Protein AF-A0A2J6Q852-F1 (afdb_monomer)

Radius of gyration: 27.46 Å; Cα contacts (8 Å, |Δi|>4): 126; chains: 1; bounding box: 56×42×72 Å

Organism: NCBI:txid2082293

Foldseek 3Di:
DDDPPDDDDDPPPPDDDDPDDDPDPPVPCPDDDPVLVVQLVVLLVVLPDANQQSVQLSPHDQVPRFGFAQPHDGDPSDPHGDPDGDDGPDDDGDDPPDPPPPCDPVNVVVVVVVVVVVVVVVVVVVVVCPQFQVVCVVVVHGTNHDLVPDPCNVVLVVVVVVVCVVCVVVVHNDDDPPPPDD

pLDDT: mean 71.43, std 19.06, range [27.14, 93.94]

Mean predicted aligned error: 17.26 Å

Secondary structure (DSSP, 8-state):
-----S----TT-------S--S-TTSSSSSS-HHHHHHHHHHHHT-SS-HHHHHHHHHS-GGG----BTTSPPPTT-SS-BSSPPPTT------S--------HHHHHHHHHHHHHHHHHHHHHHHHHTTS-HHHHHTTS---S-GGG-TTHHHHHHHHHHHHHHHHHTT--SPPTT----

Structure (mmCIF, N/CA/C/O backbone):
data_AF-A0A2J6Q852-F1
#
_entry.id   AF-A0A2J6Q852-F1
#
loop_
_atom_site.group_PDB
_atom_site.id
_atom_site.type_symbol
_atom_site.label_atom_id
_atom_site.label_alt_id
_atom_site.label_comp_id
_atom_site.label_asym_id
_atom_site.label_entity_id
_atom_site.label_seq_id
_atom_site.pdbx_PDB_ins_code
_atom_site.Cartn_x
_atom_site.Cartn_y
_atom_site.Cartn_z
_atom_site.occupancy
_atom_site.B_iso_or_equiv
_atom_site.auth_seq_id
_atom_site.auth_comp_id
_atom_site.auth_asym_id
_atom_site.auth_atom_id
_atom_site.pdbx_PDB_model_num
ATOM 1 N N . MET A 1 1 ? 18.466 20.373 20.162 1.00 34.72 1 MET A N 1
ATOM 2 C CA . MET A 1 1 ? 17.514 21.441 20.536 1.00 34.72 1 MET A CA 1
ATOM 3 C C . MET A 1 1 ? 16.364 21.458 19.543 1.00 34.72 1 MET A C 1
ATOM 5 O O . MET A 1 1 ? 16.543 21.906 18.421 1.00 34.72 1 MET A O 1
ATOM 9 N N . SER A 1 2 ? 15.215 20.932 19.946 1.00 27.14 2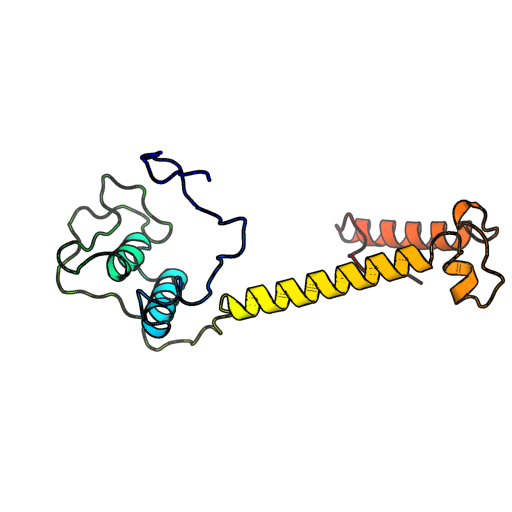 SER A N 1
ATOM 10 C CA . SER A 1 2 ? 13.901 21.560 19.772 1.00 27.14 2 SER A CA 1
ATOM 11 C C . SER A 1 2 ? 12.925 20.689 20.544 1.00 27.14 2 SER A C 1
ATOM 13 O O . SER A 1 2 ? 12.676 19.540 20.196 1.00 27.14 2 SER A O 1
ATOM 15 N N . ALA A 1 3 ? 12.500 21.227 21.680 1.00 36.69 3 ALA A N 1
ATOM 16 C CA . ALA A 1 3 ? 11.401 20.712 22.460 1.00 36.69 3 ALA A CA 1
ATOM 17 C C . ALA A 1 3 ? 10.110 20.932 21.673 1.00 36.69 3 ALA A C 1
ATOM 19 O O . ALA A 1 3 ? 9.837 22.062 21.285 1.00 36.69 3 ALA A O 1
ATOM 20 N N . LEU A 1 4 ? 9.326 19.872 21.497 1.00 36.31 4 LEU A N 1
ATOM 21 C CA . LEU A 1 4 ? 7.870 19.940 21.370 1.00 36.31 4 LEU A CA 1
ATOM 22 C C . LEU A 1 4 ? 7.268 18.728 22.095 1.00 36.31 4 LEU A C 1
ATOM 24 O O . LEU A 1 4 ? 6.574 17.898 21.523 1.00 36.31 4 LEU A O 1
ATOM 28 N N . GLY A 1 5 ? 7.568 18.626 23.388 1.00 36.19 5 GLY A N 1
ATOM 29 C CA . GLY A 1 5 ? 6.537 18.236 24.337 1.00 36.19 5 GLY A CA 1
ATOM 30 C C . GLY A 1 5 ? 5.895 19.535 24.798 1.00 36.19 5 GLY A C 1
ATOM 31 O O . GLY A 1 5 ? 6.599 20.329 25.410 1.00 36.19 5 GLY A O 1
ATOM 32 N N . LEU A 1 6 ? 4.642 19.779 24.400 1.00 31.83 6 LEU A N 1
ATOM 33 C CA . LEU A 1 6 ? 3.648 20.675 25.015 1.00 31.83 6 LEU A CA 1
ATOM 34 C C . LEU A 1 6 ? 2.455 20.822 24.047 1.00 31.83 6 LEU A C 1
ATOM 36 O O . LEU A 1 6 ? 2.574 21.454 23.004 1.00 31.83 6 LEU A O 1
ATOM 40 N N . GLY A 1 7 ? 1.324 20.211 24.415 1.00 30.98 7 GLY A N 1
ATOM 41 C CA . GLY A 1 7 ? -0.040 20.616 24.051 1.00 30.98 7 GLY A CA 1
ATOM 42 C C . GLY A 1 7 ? -0.351 20.928 22.584 1.00 30.98 7 GLY A C 1
ATOM 43 O O . GLY A 1 7 ? -0.495 22.091 22.226 1.00 30.98 7 GLY A O 1
ATOM 44 N N . PHE A 1 8 ? -0.608 19.897 21.780 1.00 31.92 8 PHE A N 1
ATOM 45 C CA . PHE A 1 8 ? -1.441 20.034 20.583 1.00 31.92 8 PHE A CA 1
ATOM 46 C C . PHE A 1 8 ? -2.536 18.970 20.628 1.00 31.92 8 PHE A C 1
ATOM 48 O O . PHE A 1 8 ? -2.363 17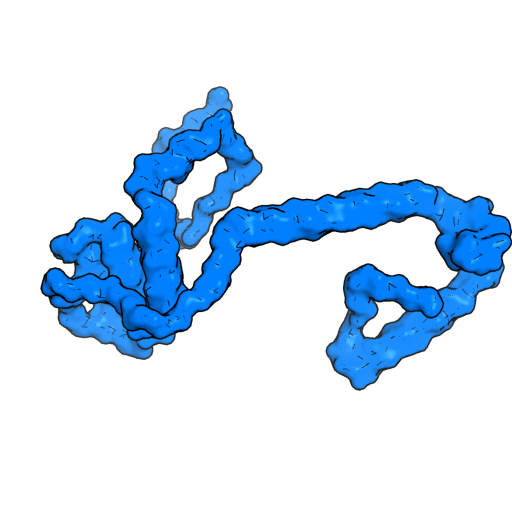.863 20.129 1.00 31.92 8 PHE A O 1
ATOM 55 N N . ASP A 1 9 ? -3.650 19.310 21.273 1.00 35.94 9 ASP A N 1
ATOM 56 C CA . ASP A 1 9 ? -4.872 18.513 21.239 1.00 35.94 9 ASP A CA 1
ATOM 57 C C . ASP A 1 9 ? -5.715 18.996 20.050 1.00 35.94 9 ASP A C 1
ATOM 59 O O . ASP A 1 9 ? -6.336 20.060 20.092 1.00 35.94 9 ASP A O 1
ATOM 63 N N . TYR A 1 10 ? -5.634 18.270 18.934 1.00 39.00 10 TYR A N 1
ATOM 64 C CA . TYR A 1 10 ? -6.443 18.522 17.743 1.00 39.00 10 TYR A CA 1
ATOM 65 C C . TYR A 1 10 ? -7.391 17.333 17.534 1.00 39.00 10 TYR A C 1
ATOM 67 O O . TYR A 1 10 ? -6.916 16.233 17.240 1.00 39.00 10 TYR A O 1
ATOM 75 N N . PRO A 1 11 ? -8.721 17.534 17.571 1.00 41.00 11 PRO A N 1
ATOM 76 C CA . PRO A 1 11 ? -9.715 16.451 17.542 1.00 41.00 11 PRO A CA 1
ATOM 77 C C . PRO A 1 11 ? -9.818 15.687 16.204 1.00 41.00 11 PRO A C 1
ATOM 79 O O . PRO A 1 11 ? -10.687 14.834 16.042 1.00 41.00 11 PRO A O 1
ATOM 82 N N . TYR A 1 12 ? -8.940 15.964 15.234 1.00 39.28 12 TYR A N 1
ATOM 83 C CA . TYR A 1 12 ? -8.956 15.354 13.898 1.00 39.28 12 TYR A CA 1
ATOM 84 C C . TYR A 1 12 ? -7.630 14.692 13.492 1.00 39.28 12 TYR A C 1
ATOM 86 O O . TYR A 1 12 ? -7.495 14.246 12.350 1.00 39.28 12 TYR A O 1
ATOM 94 N N . ILE A 1 13 ? -6.652 14.587 14.398 1.00 45.66 13 ILE A N 1
ATOM 95 C CA . ILE A 1 13 ? -5.427 13.824 14.124 1.00 45.66 13 ILE A CA 1
ATOM 96 C C . ILE A 1 13 ? -5.747 12.335 14.277 1.00 45.66 13 ILE A C 1
ATOM 98 O O . ILE A 1 13 ? -5.948 11.838 15.378 1.00 45.66 13 ILE A O 1
ATOM 102 N N . ARG A 1 14 ? -5.815 11.612 13.153 1.00 46.84 14 ARG A N 1
ATOM 103 C CA . ARG A 1 14 ? -6.103 10.166 13.137 1.00 46.84 14 ARG A CA 1
ATOM 104 C C . ARG A 1 14 ? -4.855 9.281 13.170 1.00 46.84 14 ARG A C 1
ATOM 106 O O . ARG A 1 14 ? -4.977 8.110 13.500 1.00 46.84 14 ARG A O 1
ATOM 113 N N . TRP A 1 15 ? -3.685 9.816 12.812 1.00 34.34 15 TRP A N 1
ATOM 114 C CA . TRP A 1 15 ? -2.429 9.065 12.730 1.00 34.34 15 TRP A CA 1
ATOM 115 C C . TRP A 1 15 ? -1.240 9.982 13.025 1.00 34.34 15 TRP A C 1
ATOM 117 O O . TRP A 1 15 ? -1.187 11.104 12.521 1.00 34.34 15 TRP A O 1
ATOM 127 N N . VAL A 1 16 ? -0.273 9.480 13.794 1.00 41.81 16 VAL A N 1
ATOM 128 C CA . VAL A 1 16 ? 1.040 10.104 13.998 1.00 41.81 16 VAL A CA 1
ATOM 129 C C . VAL A 1 16 ? 2.077 9.207 13.334 1.00 41.81 16 VAL A C 1
ATOM 131 O O . VAL A 1 16 ? 2.174 8.025 13.656 1.00 41.81 16 VAL A O 1
ATOM 134 N N . ILE A 1 17 ? 2.831 9.755 12.381 1.00 38.28 17 ILE A N 1
ATOM 135 C CA . ILE A 1 17 ? 3.897 9.038 11.674 1.00 38.28 17 ILE A CA 1
ATOM 136 C C . ILE A 1 17 ? 5.222 9.693 12.052 1.00 38.28 17 ILE A C 1
ATOM 138 O O . ILE A 1 17 ? 5.449 10.867 11.764 1.00 38.28 17 ILE A O 1
ATOM 142 N N . HIS A 1 18 ? 6.098 8.928 12.698 1.00 37.38 18 HIS A N 1
ATOM 143 C CA . HIS A 1 18 ? 7.459 9.360 12.992 1.00 37.38 18 HIS A CA 1
ATOM 144 C C . HIS A 1 18 ? 8.308 9.265 11.718 1.00 37.38 18 HIS A C 1
ATOM 146 O O . HIS A 1 18 ? 8.509 8.179 11.181 1.00 37.38 18 HIS A O 1
ATOM 152 N N . THR A 1 19 ? 8.801 10.403 11.224 1.00 37.31 19 THR A N 1
ATOM 153 C CA . THR A 1 19 ? 9.598 10.489 9.985 1.00 37.31 19 THR A CA 1
ATOM 154 C C . THR A 1 19 ? 11.110 10.403 10.220 1.00 37.31 19 THR A C 1
ATOM 156 O O . THR A 1 19 ? 11.885 10.619 9.292 1.00 37.31 19 THR A O 1
ATOM 159 N N . SER A 1 20 ? 11.552 10.087 11.440 1.00 34.91 20 SER A N 1
ATOM 160 C CA . SER A 1 20 ? 12.953 9.799 11.758 1.00 34.91 20 SER A CA 1
ATOM 161 C C . SER A 1 20 ? 13.078 8.542 12.618 1.00 34.91 20 SER A C 1
ATOM 163 O O . SER A 1 20 ? 12.228 8.251 13.461 1.00 34.91 20 SER A O 1
ATOM 165 N N . THR A 1 21 ? 14.148 7.780 12.378 1.00 36.59 21 THR A N 1
ATOM 166 C CA . THR A 1 21 ? 14.498 6.583 13.148 1.00 36.59 21 THR A CA 1
ATOM 167 C C . THR A 1 21 ? 14.743 6.951 14.613 1.00 36.59 21 THR A C 1
ATOM 169 O O . THR A 1 21 ? 15.555 7.841 14.864 1.00 36.59 21 THR A O 1
ATOM 172 N N . PRO A 1 22 ? 14.082 6.294 15.582 1.00 41.34 22 PRO A N 1
ATOM 173 C CA . PRO A 1 22 ? 14.342 6.535 16.995 1.00 41.34 22 PRO A CA 1
ATOM 174 C C . PRO A 1 22 ? 15.780 6.137 17.345 1.00 41.34 22 PRO A C 1
ATOM 176 O O . PRO A 1 22 ? 16.255 5.082 16.927 1.00 41.34 22 PRO A O 1
ATOM 179 N N . ASP A 1 23 ? 16.454 6.955 18.157 1.00 48.94 23 ASP A N 1
ATOM 180 C CA . ASP A 1 23 ? 17.873 6.770 18.499 1.00 48.94 23 ASP A CA 1
ATOM 181 C C . ASP A 1 23 ? 18.166 5.452 19.245 1.00 48.94 23 ASP A C 1
ATOM 183 O O . ASP A 1 23 ? 19.322 5.037 19.334 1.00 48.94 23 ASP A O 1
ATOM 187 N N . LYS A 1 24 ? 17.145 4.770 19.796 1.00 42.09 24 LYS A N 1
ATOM 188 C CA . LYS A 1 24 ? 17.286 3.465 20.467 1.00 42.09 24 LYS A CA 1
ATOM 189 C C . LYS A 1 24 ? 16.059 2.572 20.259 1.00 42.09 24 LYS A C 1
ATOM 191 O O . LYS A 1 24 ? 14.948 2.920 20.652 1.00 42.09 24 LYS A O 1
ATOM 196 N N . ALA A 1 25 ? 16.294 1.368 19.736 1.00 40.41 25 ALA A N 1
ATOM 197 C CA . ALA A 1 25 ? 15.282 0.341 19.465 1.00 40.41 25 ALA A CA 1
ATOM 198 C C . ALA A 1 25 ? 14.560 -0.203 20.718 1.00 40.41 25 ALA A C 1
ATOM 200 O O . ALA A 1 25 ? 13.505 -0.821 20.607 1.00 40.41 25 ALA A O 1
ATOM 201 N N . THR A 1 26 ? 15.102 0.023 21.917 1.00 38.75 26 THR A 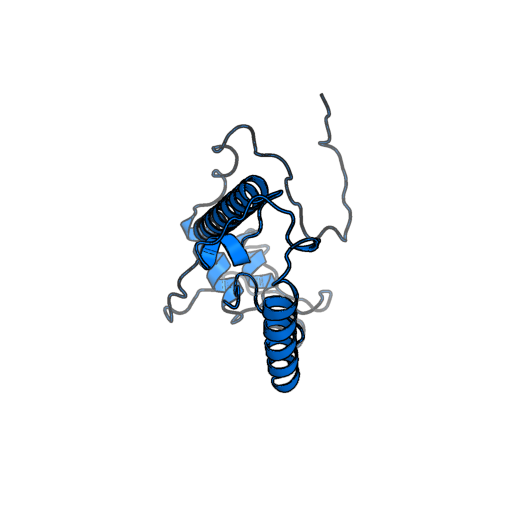N 1
ATOM 202 C CA . THR A 1 26 ? 14.557 -0.514 23.174 1.00 38.75 26 THR A CA 1
ATOM 203 C C . THR A 1 26 ? 13.457 0.342 23.798 1.00 38.75 26 THR A C 1
ATOM 205 O O . THR A 1 26 ? 12.692 -0.181 24.600 1.00 38.75 26 THR A O 1
ATOM 208 N N . ALA A 1 27 ? 13.318 1.616 23.413 1.00 37.22 27 ALA A N 1
ATOM 209 C CA . ALA A 1 27 ? 12.309 2.507 23.995 1.00 37.22 27 ALA A CA 1
ATOM 210 C C . ALA A 1 27 ? 10.880 2.250 23.469 1.00 37.22 27 ALA A C 1
ATOM 212 O O . ALA A 1 27 ? 9.919 2.691 24.083 1.00 37.22 27 ALA A O 1
ATOM 213 N N . PHE A 1 28 ? 10.730 1.526 22.352 1.00 39.19 28 PHE A N 1
ATOM 214 C CA . PHE A 1 28 ? 9.428 1.263 21.719 1.00 39.19 28 PHE A CA 1
ATOM 215 C C . PHE A 1 28 ? 8.832 -0.108 22.088 1.00 39.19 28 PHE A C 1
ATOM 217 O O . PHE A 1 28 ? 7.647 -0.356 21.895 1.00 39.19 28 PHE A O 1
ATOM 224 N N . ALA A 1 29 ? 9.646 -1.024 22.615 1.00 41.47 29 ALA A N 1
ATOM 225 C CA . ALA A 1 29 ? 9.246 -2.412 22.849 1.00 41.47 29 ALA A CA 1
ATOM 226 C C . ALA A 1 29 ? 8.573 -2.652 24.214 1.00 41.47 29 ALA A C 1
ATOM 228 O O . ALA A 1 29 ? 8.278 -3.800 24.543 1.00 41.47 29 ALA A O 1
ATOM 229 N N . GLN A 1 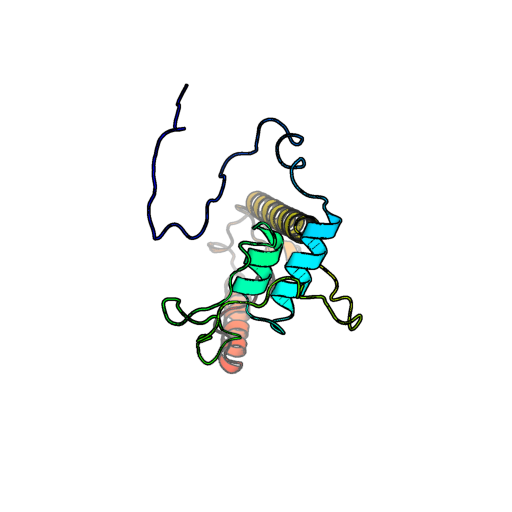30 ? 8.384 -1.611 25.031 1.00 45.34 30 GLN A N 1
ATOM 230 C CA . GLN A 1 30 ? 8.357 -1.785 26.483 1.00 45.34 30 GLN A CA 1
ATOM 231 C C . GLN A 1 30 ? 7.042 -1.473 27.200 1.00 45.34 30 GLN A C 1
ATOM 233 O O . GLN A 1 30 ? 7.096 -1.243 28.401 1.00 45.34 30 GLN A O 1
ATOM 238 N N . GLU A 1 31 ? 5.877 -1.529 26.543 1.00 44.78 31 GLU A N 1
ATOM 239 C CA . GLU A 1 31 ? 4.619 -1.387 27.306 1.00 44.78 31 GLU A CA 1
ATOM 240 C C . GLU A 1 31 ? 3.580 -2.502 27.146 1.00 44.78 31 GLU A C 1
ATOM 242 O O . GLU A 1 31 ? 2.800 -2.693 28.070 1.00 44.78 31 GLU A O 1
ATOM 247 N N . TYR A 1 32 ? 3.610 -3.350 26.110 1.00 48.16 32 TYR A N 1
ATOM 248 C CA . TYR A 1 32 ? 2.687 -4.497 26.035 1.00 48.16 32 TYR A CA 1
ATOM 249 C C . TYR A 1 32 ? 3.323 -5.680 25.298 1.00 48.16 32 TYR A C 1
ATOM 251 O O . TYR A 1 32 ? 3.971 -5.507 24.263 1.00 48.16 32 TYR A O 1
ATOM 259 N N . SER A 1 33 ? 3.145 -6.895 25.832 1.00 53.78 33 SER A N 1
ATOM 260 C CA . SER A 1 33 ? 3.672 -8.133 25.241 1.00 53.78 33 SER A CA 1
ATOM 261 C C . SER A 1 33 ? 3.301 -8.240 23.757 1.00 53.78 33 SER A C 1
ATOM 263 O O . SER A 1 33 ? 2.152 -8.029 23.372 1.00 53.78 33 SER A O 1
ATOM 265 N N . ARG A 1 34 ? 4.265 -8.613 22.904 1.00 56.53 34 ARG A N 1
ATOM 266 C CA . ARG A 1 34 ? 4.032 -8.856 21.465 1.00 56.53 34 ARG A CA 1
ATOM 267 C C . ARG A 1 34 ? 2.863 -9.824 21.217 1.00 56.53 34 ARG A C 1
ATOM 269 O O . ARG A 1 34 ? 2.156 -9.665 20.227 1.00 56.53 34 ARG A O 1
ATOM 276 N N . ALA A 1 35 ? 2.639 -10.774 22.129 1.00 54.78 35 ALA A N 1
ATOM 277 C CA . ALA A 1 35 ? 1.550 -11.743 22.044 1.00 54.78 35 ALA A CA 1
ATOM 278 C C . ALA A 1 35 ? 0.159 -11.110 22.258 1.00 54.78 35 ALA A C 1
ATOM 280 O O . ALA A 1 35 ? -0.731 -11.338 21.443 1.00 54.78 35 ALA A O 1
ATOM 281 N N . SER A 1 36 ? -0.017 -10.253 23.275 1.00 65.88 36 SER A N 1
ATOM 282 C CA . SER A 1 36 ? -1.313 -9.599 23.538 1.00 65.88 36 SER A CA 1
ATOM 283 C C . SER A 1 36 ? -1.678 -8.582 22.452 1.00 65.88 36 SER A C 1
ATOM 285 O O . SER A 1 36 ? -2.842 -8.465 22.074 1.00 65.88 36 SER A O 1
ATOM 287 N N . HIS A 1 37 ? -0.679 -7.901 21.882 1.00 70.81 37 HIS A N 1
ATOM 288 C CA . HIS A 1 37 ? -0.859 -7.048 20.704 1.00 70.81 37 HIS A CA 1
ATOM 289 C C . HIS A 1 37 ? -1.358 -7.830 19.484 1.00 70.81 37 HIS A C 1
ATOM 291 O O . HIS A 1 37 ? -2.248 -7.372 18.767 1.00 70.81 37 HIS A O 1
ATOM 297 N N . GLN A 1 38 ? -0.780 -9.003 19.224 1.00 70.56 38 GLN A N 1
ATOM 298 C CA . GLN A 1 38 ? -1.136 -9.806 18.061 1.00 70.56 38 GLN A CA 1
ATOM 299 C C . GLN A 1 38 ? -2.576 -10.320 18.157 1.00 70.56 38 GLN A C 1
ATOM 301 O O . GLN A 1 38 ? -3.322 -10.218 17.184 1.00 70.56 38 GLN A O 1
ATOM 306 N N . GLU A 1 39 ? -2.988 -10.807 19.326 1.00 76.88 39 GLU A N 1
ATOM 307 C CA . GLU A 1 39 ? -4.364 -11.250 19.572 1.00 76.88 39 GLU A CA 1
ATOM 308 C C . GLU A 1 39 ? -5.375 -10.109 19.400 1.00 76.88 39 GLU A C 1
ATOM 310 O O . GLU A 1 39 ? -6.386 -10.285 18.719 1.00 76.88 39 GLU A O 1
ATOM 315 N N . ALA A 1 40 ? -5.077 -8.916 19.926 1.00 82.38 40 ALA A N 1
ATOM 316 C CA . ALA A 1 40 ? -5.941 -7.746 19.779 1.00 82.38 40 ALA A CA 1
ATOM 317 C C . ALA A 1 40 ? -6.094 -7.301 18.314 1.00 82.38 40 ALA A C 1
ATOM 319 O O . ALA A 1 40 ? -7.206 -7.012 17.863 1.00 82.38 40 ALA A O 1
ATOM 320 N N . ILE A 1 41 ? -4.999 -7.295 17.543 1.00 81.81 41 ILE A N 1
ATOM 321 C CA . ILE A 1 41 ? -5.041 -6.967 16.110 1.00 81.81 41 ILE A CA 1
ATOM 322 C C . ILE A 1 41 ? -5.882 -7.995 15.350 1.00 81.81 41 ILE A C 1
ATOM 324 O O . ILE A 1 41 ? -6.722 -7.619 14.535 1.00 81.81 41 ILE A O 1
ATOM 328 N N . GLN A 1 42 ? -5.698 -9.287 15.623 1.00 80.44 42 GLN A N 1
ATOM 329 C CA . GLN A 1 42 ? -6.475 -10.343 14.972 1.00 80.44 42 GLN A CA 1
ATOM 330 C C . GLN A 1 42 ? -7.969 -10.233 15.303 1.00 80.44 42 GLN A C 1
ATOM 332 O O . GLN A 1 42 ? -8.814 -10.329 14.413 1.00 80.44 42 GLN A O 1
ATOM 337 N N . LEU A 1 43 ? -8.302 -9.941 16.560 1.00 86.19 43 LEU A N 1
ATOM 338 C CA . LEU A 1 43 ? -9.674 -9.716 16.998 1.00 86.19 43 LEU A CA 1
ATOM 339 C C . LEU A 1 43 ? -10.312 -8.516 16.285 1.00 86.19 43 LEU A C 1
ATOM 341 O O . LEU A 1 43 ? -11.456 -8.610 15.843 1.00 86.19 43 LEU A O 1
ATOM 345 N N . TYR A 1 44 ? -9.565 -7.427 16.090 1.00 86.81 44 TYR A N 1
ATOM 346 C CA . TYR A 1 44 ? -10.031 -6.251 15.350 1.00 86.81 44 TYR A CA 1
ATOM 347 C C . TYR A 1 44 ? -10.257 -6.566 13.865 1.00 86.81 44 TYR A C 1
ATOM 349 O O . TYR A 1 44 ? -11.290 -6.211 13.294 1.00 86.81 44 TYR A O 1
ATOM 357 N N . LEU A 1 45 ? -9.307 -7.266 13.238 1.00 83.19 45 LEU A N 1
ATOM 358 C CA . LEU A 1 45 ? -9.371 -7.638 11.824 1.00 83.19 45 LEU A CA 1
ATOM 359 C C . LEU A 1 45 ? -10.450 -8.679 11.526 1.00 83.19 45 LEU A C 1
ATOM 361 O O . LEU A 1 45 ? -10.953 -8.702 10.405 1.00 83.19 45 LEU A O 1
ATOM 365 N N . SER A 1 46 ? -10.843 -9.492 12.511 1.00 84.12 46 SER A N 1
ATOM 366 C CA . SER A 1 46 ? -11.935 -10.459 12.361 1.00 84.12 46 SER A CA 1
ATOM 367 C C . SER A 1 46 ? -13.269 -9.801 11.996 1.00 84.12 46 SER A C 1
ATOM 369 O O . SER A 1 46 ? -14.126 -10.455 11.408 1.00 84.12 46 SER A O 1
ATOM 371 N N . GLN A 1 47 ? -13.453 -8.522 12.360 1.00 86.75 47 GLN A N 1
ATOM 372 C CA . GLN A 1 47 ? -14.711 -7.780 12.216 1.00 86.75 47 GLN A CA 1
ATOM 373 C C . GLN A 1 47 ? -15.932 -8.496 12.830 1.00 86.75 47 GLN A C 1
ATOM 375 O O . GLN A 1 47 ? -17.067 -8.207 12.460 1.00 86.75 47 GLN A O 1
ATOM 380 N N . GLN A 1 48 ? -15.723 -9.427 13.770 1.00 88.69 48 GLN A N 1
ATOM 381 C CA . GLN A 1 48 ? -16.807 -10.174 14.426 1.00 88.69 48 GLN A CA 1
ATOM 382 C C . 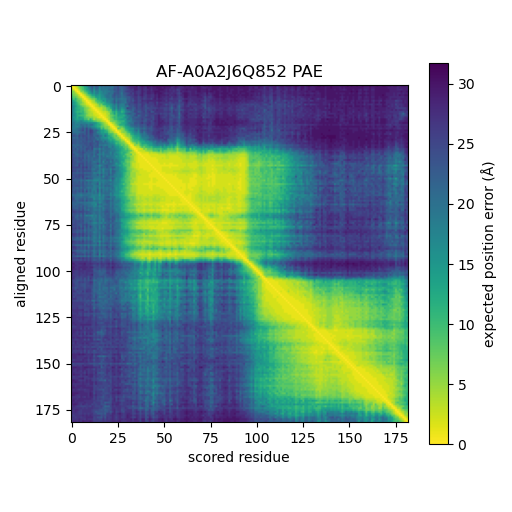GLN A 1 48 ? -17.480 -9.371 15.546 1.00 88.69 48 GLN A C 1
ATOM 384 O O . GLN A 1 48 ? -18.642 -9.603 15.871 1.00 88.69 48 GLN A O 1
ATOM 389 N N . TYR A 1 49 ? -16.751 -8.420 16.131 1.00 91.75 49 TYR A N 1
ATOM 390 C CA . TYR A 1 49 ? -17.189 -7.608 17.262 1.00 91.75 49 TYR A CA 1
ATOM 391 C C . TYR A 1 49 ? -17.102 -6.118 16.933 1.00 91.75 49 TYR A C 1
ATOM 393 O O . TYR A 1 49 ? -16.417 -5.707 15.996 1.00 91.75 49 TYR A O 1
ATOM 401 N N . CYS A 1 50 ? -17.768 -5.289 17.741 1.00 92.25 50 CYS A N 1
ATOM 402 C CA . CYS A 1 50 ? -17.660 -3.835 17.654 1.00 92.25 50 CYS A CA 1
ATOM 403 C C . CYS A 1 50 ? -16.184 -3.398 17.654 1.00 92.25 50 CYS A C 1
ATOM 405 O O . CYS A 1 50 ? -15.476 -3.616 18.639 1.00 92.25 50 CYS A O 1
ATOM 407 N N . SER A 1 51 ? -15.733 -2.727 16.589 1.00 91.81 51 SER A N 1
ATOM 408 C CA . SER A 1 51 ? -14.330 -2.324 16.426 1.00 91.81 51 SER A CA 1
ATOM 409 C C . SER A 1 51 ? -13.844 -1.442 17.582 1.00 91.81 51 SER A C 1
ATOM 411 O O . SER A 1 51 ? -12.735 -1.622 18.080 1.00 91.81 51 SER A O 1
ATOM 413 N N . ARG A 1 52 ? -14.699 -0.529 18.067 1.00 92.12 52 ARG A N 1
ATOM 414 C CA . ARG A 1 52 ? -14.404 0.308 19.239 1.00 92.12 52 ARG A CA 1
ATOM 415 C C . ARG A 1 52 ? -14.278 -0.519 20.514 1.00 92.12 52 ARG A C 1
ATOM 417 O O . ARG A 1 52 ? -13.393 -0.250 21.314 1.00 92.12 52 ARG A O 1
ATOM 424 N N . GLY A 1 53 ? -15.125 -1.532 20.682 1.00 92.25 53 GLY A N 1
ATOM 425 C CA . GLY A 1 53 ? -15.060 -2.410 21.846 1.00 92.25 53 GLY A CA 1
ATOM 426 C C . GLY A 1 53 ? -13.825 -3.298 21.874 1.00 92.25 53 GLY A C 1
ATOM 427 O O . GLY A 1 53 ? -13.257 -3.501 22.944 1.00 92.25 53 GLY A O 1
ATOM 428 N N . VAL A 1 54 ? -13.353 -3.757 20.715 1.00 92.06 54 VAL A N 1
ATOM 429 C CA . VAL A 1 54 ? -12.073 -4.471 20.620 1.00 92.06 54 VAL A CA 1
ATOM 430 C C . VAL A 1 54 ? -10.902 -3.557 20.991 1.00 92.06 54 VAL A C 1
ATOM 432 O O . VAL A 1 54 ? -10.059 -3.947 21.792 1.00 92.06 54 VAL A O 1
ATOM 435 N N . LEU A 1 55 ? -10.866 -2.329 20.461 1.00 90.44 55 LEU A N 1
ATOM 436 C CA . LEU A 1 55 ? -9.806 -1.367 20.781 1.00 90.44 55 LEU A CA 1
ATOM 437 C C . LEU A 1 55 ? -9.827 -0.959 22.256 1.00 90.44 55 LEU A C 1
ATOM 439 O O . LEU A 1 55 ? -8.790 -0.979 22.903 1.00 90.44 55 LEU A O 1
ATOM 443 N N . SER A 1 56 ? -11.004 -0.645 22.796 1.00 91.31 56 SER A N 1
ATOM 444 C CA . SER A 1 56 ? -11.167 -0.267 24.201 1.00 91.31 56 SER A CA 1
ATOM 445 C C . SER A 1 56 ? -10.794 -1.413 25.143 1.00 91.31 56 SER A C 1
ATOM 447 O O . SER A 1 56 ? -10.143 -1.185 26.152 1.00 91.31 56 SER A O 1
ATOM 449 N N . GLN A 1 57 ? -11.095 -2.665 24.775 1.00 91.00 57 GLN A N 1
ATOM 450 C CA . GLN A 1 57 ? -10.647 -3.827 25.546 1.00 91.00 57 GLN A CA 1
ATOM 451 C C . GLN A 1 57 ? -9.122 -3.915 25.672 1.00 91.00 57 GLN A C 1
ATOM 453 O O . GLN A 1 57 ? -8.609 -4.387 26.683 1.00 91.00 57 GLN A O 1
ATOM 458 N N . PHE A 1 58 ? -8.413 -3.509 24.621 1.00 89.12 58 PHE A N 1
ATOM 459 C CA . PHE A 1 58 ? -6.961 -3.569 24.567 1.00 89.12 58 PHE A CA 1
ATOM 460 C C . PHE A 1 58 ? -6.287 -2.342 25.199 1.00 89.12 58 PHE A C 1
ATOM 462 O O . PHE A 1 58 ? -5.246 -2.482 25.833 1.00 89.12 58 PHE A O 1
ATOM 469 N N . LEU A 1 59 ? -6.862 -1.151 25.012 1.00 87.50 59 LEU A N 1
ATOM 470 C CA . LEU A 1 59 ? -6.259 0.127 25.406 1.00 87.50 59 LEU A CA 1
ATOM 471 C C . LEU A 1 59 ? -6.705 0.619 26.790 1.00 87.50 59 LEU A C 1
ATOM 473 O O . LEU A 1 59 ? -5.958 1.349 27.437 1.00 87.50 59 LEU A O 1
ATOM 477 N N . ASP A 1 60 ? -7.900 0.235 27.242 1.00 88.12 60 ASP A N 1
ATOM 478 C CA . ASP A 1 60 ? -8.496 0.718 28.487 1.00 88.12 60 ASP A CA 1
ATOM 479 C C . ASP A 1 60 ? -8.522 -0.373 29.568 1.00 88.12 60 ASP A C 1
ATOM 481 O O . ASP A 1 60 ? -8.493 -1.577 29.301 1.00 88.12 60 ASP A O 1
ATOM 485 N N . SER A 1 61 ? -8.641 0.051 30.829 1.00 86.88 61 SER A N 1
ATOM 486 C CA . SER A 1 61 ? -8.891 -0.881 31.935 1.00 86.88 61 SER A CA 1
ATOM 487 C C . SER A 1 61 ? -10.326 -1.407 31.883 1.00 86.88 61 SER A C 1
ATOM 489 O O . SER A 1 61 ? -11.240 -0.664 31.530 1.00 86.88 61 SER A O 1
ATOM 491 N N . GLU A 1 62 ? -10.537 -2.654 32.307 1.00 87.88 62 GLU A N 1
ATOM 492 C CA . GLU A 1 62 ? -11.833 -3.352 32.236 1.00 87.88 62 GLU A CA 1
ATOM 493 C C . GLU A 1 62 ? -13.052 -2.549 32.729 1.00 87.88 62 GLU A C 1
ATOM 495 O O . GLU A 1 62 ? -14.062 -2.525 32.021 1.00 87.88 62 GLU A O 1
ATOM 500 N N . PRO A 1 63 ? -12.989 -1.813 33.857 1.00 88.19 63 PRO A N 1
ATOM 501 C CA . PRO A 1 63 ? -14.126 -1.014 34.319 1.00 88.19 63 PRO A CA 1
ATOM 502 C C . PRO A 1 63 ? -14.529 0.124 33.368 1.00 88.19 63 PRO A C 1
ATOM 504 O O . PRO A 1 63 ? -15.614 0.685 33.506 1.00 88.19 63 PRO A O 1
ATOM 507 N N . TYR A 1 64 ? -13.654 0.490 32.431 1.00 89.19 64 TYR A N 1
ATOM 508 C CA . TYR A 1 64 ? -13.835 1.588 31.486 1.00 89.19 64 TYR A CA 1
ATOM 509 C C . TYR A 1 64 ? -14.009 1.118 30.046 1.00 89.19 64 TYR A C 1
ATOM 511 O O . TYR A 1 64 ? -14.005 1.958 29.149 1.00 89.19 64 TYR A O 1
ATOM 519 N N . TRP A 1 65 ? -14.174 -0.184 29.798 1.00 91.94 65 TRP A N 1
ATOM 520 C CA . TRP A 1 65 ? -14.391 -0.670 28.442 1.00 91.94 65 TRP A CA 1
ATOM 521 C C . TRP A 1 65 ? -15.665 -0.083 27.827 1.00 91.94 65 TRP A C 1
ATOM 523 O O . TRP A 1 65 ? -16.757 -0.163 28.388 1.00 91.94 65 TRP A O 1
ATOM 533 N N . ARG A 1 66 ? -15.532 0.472 26.623 1.00 91.00 66 ARG A N 1
ATOM 534 C CA . ARG A 1 66 ? -16.616 1.094 25.849 1.00 91.00 66 ARG A CA 1
ATOM 535 C C . ARG A 1 66 ? -16.871 0.338 24.553 1.00 91.00 66 ARG A C 1
ATOM 537 O O . ARG A 1 66 ? -16.065 -0.476 24.127 1.00 9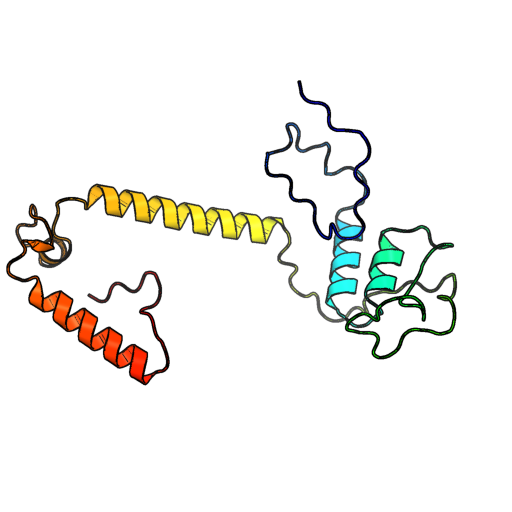1.00 66 ARG A O 1
ATOM 544 N N . TRP A 1 67 ? -17.988 0.631 23.904 1.00 93.44 67 TRP A N 1
ATOM 545 C CA . TRP A 1 67 ? -18.315 0.235 22.528 1.00 93.44 67 TRP A CA 1
ATOM 546 C C . TRP A 1 67 ? -19.054 1.391 21.840 1.00 93.44 67 TRP A C 1
ATOM 548 O O . TRP A 1 67 ? -19.189 2.446 22.448 1.00 93.44 67 TRP A O 1
ATOM 558 N N . CYS A 1 68 ? -19.471 1.247 20.579 1.00 93.94 68 CYS A N 1
ATOM 559 C CA . CYS A 1 68 ? -20.178 2.315 19.858 1.00 93.94 68 CYS A CA 1
ATOM 560 C C . CYS A 1 68 ? -21.517 2.650 20.536 1.00 93.94 68 CYS A C 1
ATOM 562 O O . CYS A 1 68 ? -22.490 1.927 20.336 1.00 93.94 68 CYS A O 1
ATOM 564 N N . MET A 1 69 ? -21.561 3.735 21.308 1.00 92.62 69 MET A N 1
ATOM 565 C CA . MET A 1 69 ? -22.766 4.239 21.975 1.00 92.62 69 MET A CA 1
ATOM 566 C C . MET A 1 69 ? -23.544 5.206 21.068 1.00 92.62 69 MET A C 1
ATOM 568 O O . MET A 1 69 ? -23.052 5.603 20.016 1.00 92.62 69 MET A O 1
ATOM 572 N N . ALA A 1 70 ? -24.770 5.580 21.444 1.00 86.38 70 ALA A N 1
ATOM 573 C CA . ALA A 1 70 ? -25.635 6.464 20.646 1.00 86.38 70 ALA A CA 1
ATOM 574 C C . ALA A 1 70 ? -25.035 7.851 20.321 1.00 86.38 70 ALA A C 1
ATOM 576 O O . ALA A 1 70 ? -25.437 8.475 19.341 1.00 86.38 70 ALA A O 1
ATOM 577 N N . ASP A 1 71 ? -24.086 8.327 21.124 1.00 85.62 71 ASP A N 1
ATOM 578 C CA . ASP A 1 71 ? -23.309 9.551 20.910 1.00 85.62 71 ASP A CA 1
ATOM 579 C C . ASP A 1 71 ? -22.092 9.354 19.985 1.00 85.62 71 ASP A C 1
ATOM 581 O O . ASP A 1 71 ? -21.488 10.328 19.533 1.00 85.62 71 ASP A O 1
ATOM 585 N N . ASP A 1 72 ? -21.753 8.108 19.650 1.00 83.19 72 ASP A N 1
ATOM 586 C CA . ASP A 1 72 ? -20.648 7.754 18.771 1.00 83.19 72 ASP A CA 1
ATOM 587 C C . ASP A 1 72 ? -21.091 7.487 17.325 1.00 83.19 72 ASP A C 1
ATOM 589 O O . ASP A 1 72 ? -22.158 6.945 17.031 1.00 83.19 72 ASP A O 1
ATOM 593 N N . MET A 1 73 ? -20.175 7.744 16.386 1.00 84.44 73 MET A N 1
ATOM 594 C CA . MET A 1 73 ? -20.276 7.188 15.037 1.00 84.44 73 MET A CA 1
ATOM 595 C C . MET A 1 73 ? -20.114 5.661 15.094 1.00 84.44 73 MET A C 1
ATOM 597 O O . MET A 1 73 ? -19.088 5.150 15.560 1.00 84.44 73 MET A O 1
ATOM 601 N N . ALA A 1 74 ? -21.120 4.938 14.596 1.00 88.62 74 ALA A N 1
ATOM 602 C CA . ALA A 1 74 ? -21.093 3.484 14.529 1.00 88.62 74 ALA A CA 1
ATOM 603 C C . ALA A 1 74 ? -19.939 2.993 13.634 1.00 88.62 74 ALA A C 1
ATOM 605 O O . ALA A 1 74 ? -19.675 3.545 12.565 1.00 88.62 74 ALA A O 1
ATOM 606 N N . CYS A 1 75 ? -19.221 1.963 14.089 1.00 88.19 75 CYS A N 1
ATOM 607 C CA . CYS A 1 75 ? -18.189 1.316 13.281 1.00 88.19 75 CYS A CA 1
ATOM 608 C C . CYS A 1 75 ? -18.814 0.448 12.180 1.00 88.19 75 CYS A C 1
ATOM 610 O O . CYS A 1 75 ? -19.984 0.099 12.254 1.00 88.19 75 CYS A O 1
ATOM 612 N N . GLN A 1 76 ? -18.015 0.006 11.211 1.00 86.62 76 GLN A N 1
ATOM 613 C CA . GLN A 1 76 ? -18.484 -0.829 10.095 1.00 86.62 76 GLN A CA 1
ATOM 614 C C . GLN A 1 76 ? -19.148 -2.160 10.501 1.00 86.62 76 GLN A C 1
ATOM 616 O O . GLN A 1 76 ? -19.885 -2.735 9.706 1.00 86.62 76 GLN A O 1
ATOM 621 N N . VAL A 1 77 ? -18.898 -2.646 11.723 1.00 90.88 77 VAL A N 1
ATOM 622 C CA . VAL A 1 77 ? -19.553 -3.846 12.276 1.00 90.88 77 VAL A CA 1
ATOM 623 C C . VAL A 1 77 ? -20.903 -3.502 12.912 1.00 90.88 77 VAL A C 1
ATOM 625 O O . VAL A 1 77 ? -21.861 -4.264 12.809 1.00 90.88 77 VAL A O 1
ATOM 628 N N . CYS A 1 78 ? -21.000 -2.347 13.572 1.00 89.25 78 CYS A N 1
ATOM 629 C CA . CYS A 1 78 ? -22.230 -1.900 14.216 1.00 89.25 78 CYS A CA 1
ATOM 630 C C . CYS A 1 78 ? -23.104 -1.194 13.178 1.00 89.25 78 CYS A C 1
ATOM 632 O O . CYS A 1 78 ? -22.814 -0.071 12.787 1.00 89.25 78 CYS A O 1
ATOM 634 N N . GLN A 1 79 ? -24.195 -1.823 12.746 1.00 83.25 79 GLN A N 1
ATOM 635 C CA . GLN A 1 79 ? -25.150 -1.151 11.855 1.00 83.25 79 GLN A CA 1
ATOM 636 C C . GLN A 1 79 ? -25.892 -0.013 12.573 1.00 83.25 79 GLN A C 1
ATOM 638 O O . GLN A 1 79 ? -26.198 1.011 11.968 1.00 83.25 79 GLN A O 1
ATOM 643 N N . VAL A 1 80 ? -26.156 -0.191 13.870 1.00 87.19 80 VAL A N 1
ATOM 644 C CA . VAL A 1 80 ? -26.805 0.786 14.751 1.00 87.19 80 VAL A CA 1
ATOM 645 C C . VAL A 1 80 ? -25.996 0.861 16.052 1.00 87.19 80 VAL A C 1
ATOM 647 O O . VAL A 1 80 ? -25.509 -0.181 16.505 1.00 87.19 80 VAL A O 1
ATOM 650 N N . PRO A 1 81 ? -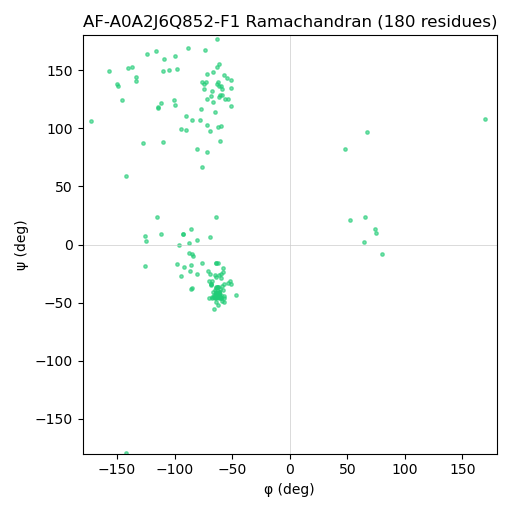25.807 2.052 16.647 1.00 89.75 81 PRO A N 1
ATOM 651 C CA . PRO A 1 81 ? -25.156 2.171 17.946 1.00 89.75 81 PRO A CA 1
ATOM 652 C C . PRO A 1 81 ? -25.913 1.451 19.069 1.00 89.75 81 PRO A C 1
ATOM 654 O O . PRO A 1 81 ? -27.133 1.290 19.013 1.00 89.75 81 PRO A O 1
ATOM 657 N N . TYR A 1 82 ? -25.191 1.066 20.118 1.00 89.31 82 TYR A N 1
ATOM 658 C CA . TYR A 1 82 ? -25.770 0.470 21.317 1.00 89.31 82 TYR A CA 1
ATOM 659 C C . TYR A 1 82 ? -26.442 1.537 22.192 1.00 89.31 82 TYR A C 1
ATOM 661 O O . TYR A 1 82 ? -25.922 2.640 22.373 1.00 89.31 82 TYR A O 1
ATOM 669 N N . SER A 1 83 ? -27.599 1.188 22.759 1.00 89.31 83 SER A N 1
ATOM 670 C CA . SER A 1 83 ? -28.326 2.012 23.735 1.00 89.31 83 SER A CA 1
ATOM 671 C C . SER A 1 83 ? -27.864 1.785 25.174 1.00 89.31 83 SER A C 1
ATOM 673 O O . SER A 1 83 ? -28.061 2.644 26.028 1.00 89.31 83 SER A O 1
ATOM 675 N N . GLU A 1 84 ? -27.263 0.629 25.446 1.00 90.06 84 GLU A N 1
ATOM 676 C CA . GLU A 1 84 ? -26.797 0.227 26.770 1.00 90.06 84 GLU A CA 1
ATOM 677 C C . GLU A 1 84 ? -25.271 0.220 26.823 1.00 90.06 84 GLU A C 1
ATOM 679 O O . GLU A 1 84 ? -24.599 -0.030 25.820 1.00 90.06 84 GLU A O 1
ATOM 684 N N . ALA A 1 85 ? -24.718 0.499 28.005 1.00 89.44 85 ALA A N 1
ATOM 685 C CA . ALA A 1 85 ? -23.283 0.413 28.230 1.00 89.44 85 ALA A CA 1
ATOM 686 C C . ALA A 1 85 ? -22.790 -1.029 28.052 1.00 89.44 85 ALA A C 1
ATOM 688 O O . ALA A 1 85 ? -23.526 -1.992 28.277 1.00 89.44 85 ALA A O 1
ATOM 689 N N . ARG A 1 86 ? -21.519 -1.176 27.674 1.00 88.88 86 ARG A N 1
ATOM 690 C CA . ARG A 1 86 ? -20.896 -2.492 27.549 1.00 88.88 86 ARG A CA 1
ATOM 691 C C . ARG A 1 86 ? -20.956 -3.217 28.905 1.00 88.88 86 ARG A C 1
ATOM 693 O O . ARG A 1 86 ? -20.519 -2.642 29.902 1.00 88.88 86 ARG A O 1
ATOM 700 N N . PRO A 1 87 ? -21.443 -4.469 28.958 1.00 87.62 87 PRO A N 1
ATOM 701 C CA . PRO A 1 87 ? -21.427 -5.250 30.189 1.00 87.62 87 PRO A CA 1
ATOM 702 C C . PRO A 1 87 ? -20.001 -5.444 30.725 1.00 87.62 87 PRO A C 1
ATOM 704 O O . PRO A 1 87 ? -19.086 -5.771 29.964 1.00 87.62 87 PRO A O 1
ATOM 707 N N . ALA A 1 88 ? -19.823 -5.276 32.037 1.00 83.31 88 ALA A N 1
ATOM 708 C CA . ALA A 1 88 ? -18.560 -5.565 32.715 1.00 83.31 88 ALA A CA 1
ATOM 709 C C . ALA A 1 88 ? -18.248 -7.074 32.686 1.00 83.31 88 ALA A C 1
ATOM 711 O O . ALA A 1 88 ? -19.164 -7.898 32.700 1.00 83.31 88 ALA A O 1
ATOM 712 N N . GLY A 1 89 ? -16.964 -7.446 32.653 1.00 79.50 89 GLY A N 1
ATOM 713 C CA . GLY A 1 89 ? -16.541 -8.849 32.725 1.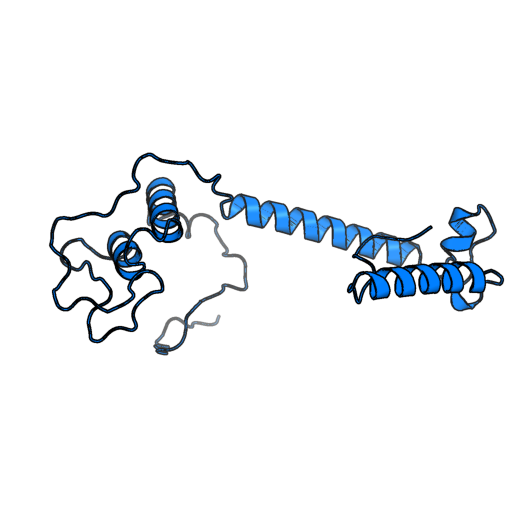00 79.50 89 GLY A CA 1
ATOM 714 C C . GLY A 1 89 ? -16.753 -9.685 31.463 1.00 79.50 89 GLY A C 1
ATOM 715 O O . GLY A 1 89 ? -16.577 -10.900 31.518 1.00 79.50 89 GLY A O 1
ATOM 716 N N . VAL A 1 90 ? -17.118 -9.077 30.325 1.00 83.62 90 VAL A N 1
ATOM 717 C CA . VAL A 1 90 ? -17.303 -9.792 29.048 1.00 83.62 90 VAL A CA 1
ATOM 718 C C . VAL A 1 90 ? -16.186 -9.424 28.060 1.00 83.62 90 VAL A C 1
ATOM 720 O O . VAL A 1 90 ? -16.329 -8.472 27.276 1.00 83.62 90 VAL A O 1
ATOM 723 N N . PRO A 1 91 ? -15.048 -10.145 28.085 1.00 89.75 91 PRO A N 1
ATOM 724 C CA . PRO A 1 91 ? -13.994 -9.972 27.101 1.00 89.75 91 PRO A CA 1
ATOM 725 C C . PRO A 1 91 ? -14.400 -10.599 25.766 1.00 89.75 91 PRO A C 1
ATOM 727 O O . PRO A 1 91 ? -14.934 -11.705 25.697 1.00 89.75 91 PRO A O 1
ATOM 730 N N . PHE A 1 92 ? -14.101 -9.897 24.683 1.00 90.88 92 PHE A N 1
ATOM 731 C CA . PHE A 1 92 ? -14.089 -10.461 23.346 1.00 90.88 92 PHE A CA 1
ATOM 732 C C . PHE A 1 92 ? -12.870 -11.367 23.195 1.00 90.88 92 PHE A C 1
ATOM 734 O O . PHE A 1 92 ? -11.775 -11.037 23.655 1.00 90.88 92 PHE A O 1
ATOM 741 N N . SER A 1 93 ? -13.056 -12.494 22.526 1.00 87.88 93 SER A N 1
ATOM 742 C CA . SER A 1 93 ? -11.991 -13.434 22.207 1.00 87.88 93 SER A CA 1
ATOM 743 C C . SER A 1 93 ? -12.205 -13.970 20.802 1.00 87.88 93 SER A C 1
ATOM 745 O O . SER A 1 93 ? -13.327 -14.030 20.301 1.00 87.88 93 SER A O 1
ATOM 747 N N . LEU A 1 94 ? -11.116 -14.340 20.137 1.00 79.38 94 LEU A N 1
ATOM 748 C CA . LEU A 1 94 ? -11.227 -15.072 18.887 1.00 79.38 94 LEU A CA 1
ATOM 749 C C . LEU A 1 94 ? -11.699 -16.485 19.224 1.00 79.38 94 LEU A C 1
ATOM 751 O O . LEU A 1 94 ? -11.053 -17.187 20.004 1.00 79.38 94 LEU A O 1
ATOM 755 N N . ALA A 1 95 ? -12.792 -16.932 18.604 1.00 69.56 95 ALA A N 1
ATOM 756 C CA . ALA A 1 95 ? -13.009 -18.367 18.475 1.00 69.56 95 ALA A CA 1
ATOM 757 C C . ALA A 1 95 ? -11.760 -18.963 17.804 1.00 69.56 95 ALA A C 1
ATOM 759 O O . ALA A 1 95 ? -11.180 -18.323 16.928 1.00 69.56 95 ALA A O 1
ATOM 760 N N . ALA A 1 96 ? -11.340 -20.169 18.193 1.00 58.91 96 ALA A N 1
ATOM 761 C CA . ALA A 1 96 ? -10.102 -20.814 17.731 1.00 58.91 96 ALA A CA 1
ATOM 762 C C . ALA A 1 96 ? -10.058 -21.150 16.214 1.00 58.91 96 ALA A C 1
ATOM 764 O O . ALA A 1 96 ? -9.336 -22.049 15.786 1.00 58.91 96 ALA A O 1
ATOM 765 N N . ALA A 1 97 ? -10.838 -20.465 15.380 1.00 50.19 97 ALA A N 1
ATOM 766 C CA . ALA A 1 97 ? -10.971 -20.700 13.959 1.00 50.19 97 ALA A CA 1
ATOM 767 C C . ALA A 1 97 ? -10.120 -19.718 13.137 1.00 50.19 97 ALA A C 1
ATOM 769 O O . ALA A 1 97 ? -10.340 -18.510 13.143 1.00 50.19 97 ALA A O 1
ATOM 770 N N . ALA A 1 98 ? -9.211 -20.329 12.372 1.00 46.38 98 ALA A N 1
ATOM 771 C CA . ALA A 1 98 ? -8.347 -19.782 11.331 1.00 46.38 98 ALA A CA 1
ATOM 772 C C . ALA A 1 98 ? -7.273 -18.794 11.812 1.00 46.38 98 ALA A C 1
ATOM 774 O O . ALA A 1 98 ? -7.477 -17.586 11.886 1.00 46.38 98 ALA A O 1
ATOM 775 N N . SER A 1 99 ? -6.063 -19.325 12.020 1.00 48.25 99 SER A N 1
ATOM 776 C CA . SER A 1 99 ? -4.838 -18.531 12.005 1.00 48.25 99 SER A CA 1
ATOM 777 C C . SER A 1 99 ? -4.687 -17.884 10.622 1.00 48.25 99 SER A C 1
ATOM 779 O O . SER A 1 99 ? -4.090 -18.461 9.709 1.00 48.25 99 SER A O 1
ATOM 781 N N . ALA A 1 100 ? -5.252 -16.694 10.433 1.00 53.66 100 ALA A N 1
ATOM 782 C CA . ALA A 1 100 ? -4.833 -15.838 9.339 1.00 53.66 100 ALA A CA 1
ATOM 783 C C . ALA A 1 100 ? -3.322 -15.637 9.507 1.00 53.66 100 ALA A C 1
ATOM 785 O O . ALA A 1 100 ? -2.859 -15.279 10.593 1.00 53.66 100 ALA A O 1
ATOM 786 N N . VAL A 1 101 ? -2.544 -15.941 8.465 1.00 53.94 101 VAL A N 1
ATOM 787 C CA . VAL A 1 101 ? -1.096 -15.723 8.476 1.00 53.94 101 VAL A CA 1
ATOM 788 C C . VAL A 1 101 ? -0.883 -14.232 8.696 1.00 53.94 101 VAL A C 1
ATOM 790 O O . VAL A 1 101 ? -1.098 -13.420 7.799 1.00 53.94 101 VAL A O 1
ATOM 793 N N . PHE A 1 102 ? -0.535 -13.864 9.926 1.00 53.97 102 PHE A N 1
ATOM 794 C CA . PHE A 1 102 ? -0.267 -12.486 10.287 1.00 53.97 102 PHE A CA 1
ATOM 795 C C . PHE A 1 102 ? 1.034 -12.075 9.606 1.00 53.97 102 PHE A C 1
ATOM 797 O O . PHE A 1 102 ? 2.126 -12.367 10.092 1.00 53.97 102 PHE A O 1
ATOM 804 N N . THR A 1 103 ? 0.925 -11.402 8.464 1.00 60.88 103 THR A N 1
ATOM 805 C CA . THR A 1 103 ? 2.042 -10.678 7.861 1.00 60.88 103 THR A CA 1
ATOM 806 C C . THR A 1 103 ? 2.290 -9.444 8.719 1.00 60.88 103 THR A C 1
ATOM 808 O O . THR A 1 103 ? 1.781 -8.359 8.442 1.00 60.88 103 THR A O 1
ATOM 811 N N . GLY A 1 104 ? 2.973 -9.645 9.845 1.00 63.78 104 GLY A N 1
ATOM 812 C CA . GLY A 1 104 ? 3.226 -8.590 10.816 1.00 63.78 104 GLY A CA 1
ATOM 813 C C . GLY A 1 104 ? 4.080 -7.452 10.245 1.00 63.78 104 GLY A C 1
ATOM 814 O O . GLY A 1 104 ? 4.572 -7.538 9.117 1.00 63.78 104 GLY A O 1
ATOM 815 N N . PRO A 1 105 ? 4.323 -6.395 11.039 1.00 68.31 105 PRO A N 1
ATOM 816 C CA . PRO A 1 105 ? 5.138 -5.252 10.625 1.00 68.31 105 PRO A CA 1
ATOM 817 C C . PRO A 1 105 ? 6.501 -5.654 10.044 1.00 68.31 105 PRO A C 1
ATOM 819 O O . PRO A 1 105 ? 6.969 -5.037 9.097 1.00 68.31 105 PRO A O 1
ATOM 822 N N . GLU A 1 106 ? 7.112 -6.730 10.547 1.00 67.38 106 GLU A N 1
ATOM 823 C CA . GLU A 1 106 ? 8.379 -7.261 10.027 1.00 67.38 106 GLU A CA 1
ATOM 824 C C . GLU A 1 106 ? 8.280 -7.777 8.581 1.00 67.38 106 GLU A C 1
ATOM 826 O O . GLU A 1 106 ? 9.204 -7.574 7.798 1.00 67.38 106 GLU A O 1
ATOM 831 N N . GLU A 1 107 ? 7.169 -8.414 8.200 1.00 70.06 107 GLU A N 1
ATOM 832 C CA . GLU A 1 107 ? 6.931 -8.856 6.819 1.00 70.06 107 GLU A CA 1
ATOM 833 C C . GLU A 1 107 ? 6.761 -7.657 5.888 1.00 70.06 107 GLU A C 1
ATOM 835 O O . GLU A 1 107 ? 7.388 -7.604 4.833 1.00 70.06 107 GLU A O 1
ATOM 840 N N . VAL A 1 108 ? 5.964 -6.671 6.306 1.00 72.44 108 VAL A N 1
ATOM 841 C CA . VAL A 1 108 ? 5.733 -5.439 5.540 1.00 72.44 108 VAL A CA 1
ATOM 842 C C . VAL A 1 108 ? 7.043 -4.679 5.337 1.00 72.44 108 VAL A C 1
ATOM 844 O O . VAL A 1 108 ? 7.357 -4.276 4.218 1.00 72.44 108 VAL A O 1
ATOM 847 N N . LEU A 1 109 ? 7.848 -4.537 6.395 1.00 70.94 109 LEU A N 1
ATOM 848 C CA . LEU A 1 109 ? 9.165 -3.909 6.315 1.00 70.94 109 LEU A CA 1
ATOM 849 C C . LEU A 1 109 ? 10.101 -4.696 5.396 1.00 70.94 109 LEU A C 1
ATOM 851 O O . LEU A 1 109 ? 10.745 -4.099 4.539 1.00 70.94 109 LEU A O 1
ATOM 855 N N . ARG A 1 110 ? 10.153 -6.029 5.513 1.00 73.12 110 ARG A N 1
ATOM 856 C CA . ARG A 1 110 ? 10.996 -6.874 4.653 1.00 73.12 110 ARG A CA 1
ATOM 857 C C . ARG A 1 110 ? 10.610 -6.766 3.180 1.00 73.12 110 ARG A C 1
ATOM 859 O O . ARG A 1 110 ? 11.496 -6.646 2.337 1.00 73.12 110 ARG A O 1
ATOM 866 N N . GLN A 1 111 ? 9.316 -6.778 2.868 1.00 68.88 111 GLN A N 1
ATOM 867 C CA . GLN A 1 111 ? 8.825 -6.569 1.506 1.00 68.88 111 GLN A CA 1
ATOM 868 C C . GLN A 1 111 ? 9.163 -5.166 0.998 1.00 68.88 111 GLN A C 1
ATOM 870 O O . GLN A 1 111 ? 9.631 -5.036 -0.131 1.00 68.88 111 GLN A O 1
ATOM 875 N N . GLY A 1 112 ? 9.007 -4.139 1.838 1.00 71.44 112 GLY A N 1
ATOM 876 C CA . GLY A 1 112 ? 9.404 -2.768 1.516 1.00 71.44 112 GLY A CA 1
ATOM 877 C C . GLY A 1 112 ? 10.892 -2.658 1.184 1.00 71.44 112 GLY A C 1
ATOM 878 O O . GLY A 1 112 ? 11.248 -2.139 0.130 1.00 71.44 112 GLY A O 1
ATOM 879 N N . TYR A 1 113 ? 11.765 -3.233 2.018 1.00 74.81 113 TYR A N 1
ATOM 880 C CA . TYR A 1 113 ? 13.207 -3.277 1.754 1.00 74.81 113 TYR A CA 1
ATOM 881 C C . TYR A 1 113 ? 13.540 -4.014 0.452 1.00 74.81 113 TYR A C 1
ATOM 883 O O . TYR A 1 113 ? 14.368 -3.538 -0.323 1.00 74.81 113 TYR A O 1
ATOM 891 N N . ALA A 1 114 ? 12.896 -5.155 0.186 1.00 75.88 114 ALA A N 1
ATOM 892 C CA . ALA A 1 114 ? 13.119 -5.912 -1.043 1.00 75.88 114 ALA A CA 1
ATOM 893 C C . ALA A 1 114 ? 12.694 -5.124 -2.295 1.00 75.88 114 ALA A C 1
ATOM 895 O O . ALA A 1 114 ? 13.415 -5.121 -3.294 1.00 75.88 114 ALA A O 1
ATOM 896 N N . GLN A 1 115 ? 11.554 -4.428 -2.239 1.00 68.62 115 GLN A N 1
ATOM 897 C CA . GLN A 1 115 ? 11.071 -3.581 -3.332 1.00 68.62 115 GLN A CA 1
ATOM 898 C C . GLN A 1 115 ? 11.992 -2.383 -3.573 1.00 68.62 115 GLN A C 1
ATOM 900 O O . GLN A 1 115 ? 12.360 -2.122 -4.718 1.00 68.62 115 GLN A O 1
ATOM 905 N N . GLU A 1 116 ? 12.416 -1.696 -2.512 1.00 77.88 116 GLU A N 1
ATOM 906 C CA . GLU A 1 116 ? 13.327 -0.553 -2.615 1.00 77.88 116 GLU A CA 1
ATOM 907 C C . GLU A 1 116 ? 14.685 -0.978 -3.183 1.00 77.88 116 GLU A C 1
ATOM 909 O O . GLU A 1 116 ? 15.224 -0.334 -4.080 1.00 77.88 116 GLU A O 1
ATOM 914 N N . GLN A 1 117 ? 15.216 -2.123 -2.743 1.00 78.50 117 GLN A N 1
ATOM 915 C CA . GLN A 1 117 ? 16.466 -2.651 -3.281 1.00 78.50 117 GLN A CA 1
ATOM 916 C C . GLN A 1 117 ? 16.341 -3.013 -4.768 1.00 78.50 117 GLN A C 1
ATOM 918 O O . GLN A 1 117 ? 17.252 -2.722 -5.545 1.00 78.50 117 GLN A O 1
ATOM 923 N N . ALA A 1 118 ? 15.233 -3.636 -5.178 1.00 77.31 118 ALA A N 1
ATOM 924 C CA . ALA A 1 118 ? 14.981 -3.951 -6.582 1.00 77.31 118 ALA A CA 1
ATOM 925 C C . ALA A 1 118 ? 14.885 -2.678 -7.435 1.00 77.31 118 ALA A C 1
ATOM 927 O O . ALA A 1 118 ? 15.460 -2.617 -8.522 1.00 77.31 118 ALA A O 1
ATOM 928 N N . ARG A 1 119 ? 14.212 -1.643 -6.921 1.00 70.75 119 ARG A N 1
ATOM 929 C CA . ARG A 1 119 ? 14.109 -0.338 -7.573 1.00 70.75 119 ARG A CA 1
ATOM 930 C C . ARG A 1 119 ? 15.472 0.341 -7.701 1.00 70.75 119 ARG A C 1
ATOM 932 O O . ARG A 1 119 ? 15.825 0.753 -8.798 1.00 70.75 119 ARG A O 1
ATOM 939 N N . SER A 1 120 ? 16.241 0.407 -6.617 1.00 78.56 120 SER A N 1
ATOM 940 C CA . SER A 1 120 ? 17.553 1.057 -6.602 1.00 78.56 120 SER A CA 1
ATOM 941 C C . SER A 1 120 ? 18.534 0.388 -7.571 1.00 78.56 120 SER A C 1
ATOM 943 O O . SER A 1 120 ? 19.230 1.075 -8.314 1.00 78.56 120 SER A O 1
ATOM 945 N N . ARG A 1 121 ? 18.535 -0.953 -7.647 1.00 80.31 121 ARG A N 1
ATOM 946 C CA . ARG A 1 121 ? 19.327 -1.688 -8.650 1.00 80.31 121 ARG A CA 1
ATOM 947 C C . ARG A 1 121 ? 18.903 -1.345 -10.074 1.00 80.31 121 ARG A C 1
ATOM 949 O O . ARG A 1 121 ? 19.752 -1.076 -10.912 1.00 80.31 121 ARG A O 1
ATOM 956 N N . TYR A 1 122 ? 17.598 -1.320 -10.335 1.00 75.31 122 TYR A N 1
ATOM 957 C CA . TYR A 1 122 ? 17.076 -0.960 -11.649 1.00 75.31 122 TYR A CA 1
ATOM 958 C C . TYR A 1 122 ? 17.457 0.475 -12.052 1.00 75.31 122 TYR A C 1
ATOM 960 O O . TYR A 1 122 ? 17.834 0.708 -13.196 1.00 75.31 122 TYR A O 1
ATOM 968 N N . GLU A 1 123 ? 17.398 1.432 -11.125 1.00 80.25 123 GLU A N 1
ATOM 969 C CA . GLU A 1 123 ? 17.826 2.816 -11.366 1.00 80.25 123 GLU A CA 1
ATOM 970 C C . GLU A 1 123 ? 19.330 2.896 -11.685 1.00 80.25 123 GLU A C 1
ATOM 972 O O . GLU A 1 123 ? 19.703 3.531 -12.671 1.00 80.25 123 GLU A O 1
ATOM 977 N N . GLN A 1 124 ? 20.181 2.173 -10.950 1.00 81.00 124 GLN A N 1
ATOM 978 C CA . GLN A 1 124 ? 21.619 2.074 -11.247 1.00 81.00 124 GLN A CA 1
ATOM 979 C C . GLN A 1 124 ? 21.893 1.440 -12.620 1.00 81.00 124 GLN A C 1
ATOM 981 O O . GLN A 1 124 ? 22.722 1.935 -13.382 1.00 81.00 124 GLN A O 1
ATOM 986 N N . ASP A 1 125 ? 21.175 0.372 -12.977 1.00 80.31 125 ASP A N 1
ATOM 987 C CA . ASP A 1 125 ? 21.300 -0.268 -14.291 1.00 80.31 125 ASP A CA 1
ATOM 988 C C . ASP A 1 125 ? 20.902 0.688 -15.428 1.00 80.31 125 ASP A C 1
ATOM 990 O O . ASP A 1 125 ? 21.524 0.689 -16.496 1.00 80.31 125 ASP A O 1
ATOM 994 N N . LEU A 1 126 ? 19.888 1.533 -15.206 1.00 77.25 126 LEU A N 1
ATOM 995 C CA . LEU A 1 126 ? 19.501 2.578 -16.152 1.00 77.25 126 LEU A CA 1
ATOM 996 C C . LEU A 1 126 ? 20.577 3.655 -16.290 1.00 77.25 126 LEU A C 1
ATOM 998 O O . LEU A 1 126 ? 20.837 4.091 -17.412 1.00 77.25 126 LEU A O 1
ATOM 1002 N N . GLU A 1 127 ? 21.213 4.063 -15.191 1.00 83.12 127 GLU A N 1
ATOM 1003 C CA . GLU A 1 127 ? 22.326 5.018 -15.218 1.00 83.12 127 GLU A CA 1
ATOM 1004 C C . GLU A 1 127 ? 23.512 4.478 -16.022 1.00 83.12 127 GLU A C 1
ATOM 1006 O O . GLU A 1 127 ? 24.048 5.186 -16.873 1.00 83.12 127 GLU A O 1
ATOM 1011 N N . LEU A 1 128 ? 23.864 3.201 -15.838 1.00 79.56 128 LEU A N 1
ATOM 1012 C CA . LEU A 1 128 ? 24.902 2.530 -16.629 1.00 79.56 128 LEU A CA 1
ATOM 1013 C C . LEU A 1 128 ? 24.538 2.418 -18.114 1.00 79.56 128 LEU A C 1
ATOM 1015 O O . LEU A 1 128 ? 25.418 2.350 -18.971 1.00 79.56 128 LEU A O 1
ATOM 1019 N N . ALA A 1 129 ? 23.244 2.377 -18.430 1.00 76.12 129 ALA A N 1
ATOM 1020 C CA . ALA A 1 129 ? 22.753 2.321 -19.798 1.00 76.12 129 ALA A CA 1
ATOM 1021 C C . ALA A 1 129 ? 22.640 3.7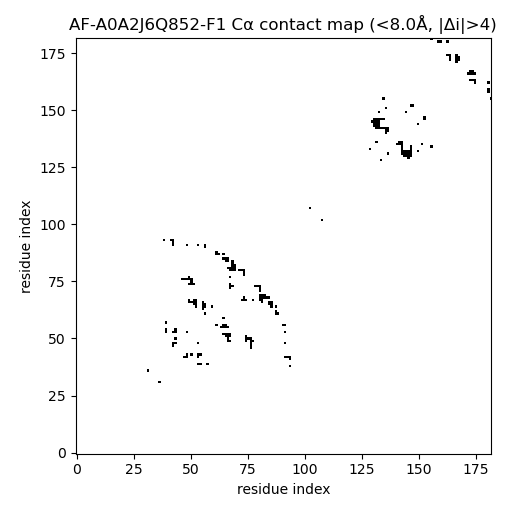03 -20.467 1.00 76.12 129 ALA A C 1
ATOM 1023 O O . ALA A 1 129 ? 22.389 3.762 -21.678 1.00 76.12 129 ALA A O 1
ATOM 1024 N N . LEU A 1 130 ? 22.819 4.811 -19.736 1.00 78.56 130 LEU A N 1
ATOM 1025 C CA . LEU A 1 130 ? 22.725 6.156 -20.304 1.00 78.56 130 LEU A CA 1
ATOM 1026 C C . LEU A 1 130 ? 23.735 6.347 -21.439 1.00 78.56 130 LEU A C 1
ATOM 1028 O O . LEU A 1 130 ? 24.904 5.993 -21.346 1.00 78.56 130 LEU A O 1
ATOM 1032 N N . GLY A 1 131 ? 23.263 6.919 -22.547 1.00 77.19 131 GLY A N 1
ATOM 1033 C CA . GLY A 1 131 ? 24.082 7.123 -23.745 1.00 77.19 131 GLY A CA 1
ATOM 1034 C C . GLY A 1 131 ? 24.247 5.884 -24.631 1.00 77.19 131 GLY A C 1
ATOM 1035 O O . GLY A 1 131 ? 24.707 6.034 -25.762 1.00 77.19 131 GLY A O 1
ATOM 1036 N N . SER A 1 132 ? 23.793 4.709 -24.182 1.00 83.31 132 SER A N 1
ATOM 1037 C CA . SER A 1 132 ? 23.820 3.461 -24.949 1.00 83.31 132 SER A CA 1
ATOM 1038 C C . SER A 1 132 ? 22.439 3.064 -25.494 1.00 83.31 132 SER A C 1
ATOM 1040 O O . SER A 1 132 ? 21.390 3.365 -24.916 1.00 83.31 132 SER A O 1
ATOM 1042 N N . CYS A 1 133 ? 22.414 2.367 -26.629 1.00 83.81 133 CYS A N 1
ATOM 1043 C CA . CYS A 1 133 ? 21.197 1.849 -27.242 1.00 83.81 133 CYS A CA 1
ATOM 1044 C C . CYS A 1 133 ? 20.961 0.401 -26.804 1.00 83.81 133 CYS A C 1
ATOM 1046 O O . CYS A 1 133 ? 21.523 -0.533 -27.377 1.00 83.81 133 CYS A O 1
ATOM 1048 N N . LEU A 1 134 ? 20.076 0.208 -25.821 1.00 80.62 134 LEU A N 1
ATOM 1049 C CA . LEU A 1 134 ? 19.733 -1.122 -25.300 1.00 80.62 134 LEU A CA 1
ATOM 1050 C C . LEU A 1 134 ? 19.206 -2.080 -26.380 1.00 80.62 134 LEU A C 1
ATOM 1052 O O . LEU A 1 134 ? 19.514 -3.267 -26.339 1.00 80.62 134 LEU A O 1
ATOM 1056 N N . TYR A 1 135 ? 18.479 -1.568 -27.378 1.00 78.56 135 TYR A N 1
ATOM 1057 C CA . TYR A 1 135 ? 18.010 -2.373 -28.509 1.00 78.56 135 TYR A CA 1
ATOM 1058 C C . TYR A 1 135 ? 19.178 -2.945 -29.324 1.00 78.56 135 TYR A C 1
ATOM 1060 O O . TYR A 1 135 ? 19.273 -4.154 -29.518 1.00 78.56 135 TYR A O 1
ATOM 1068 N N . CYS A 1 136 ? 20.117 -2.092 -29.745 1.00 82.56 136 CYS A N 1
ATOM 1069 C CA . CYS A 1 136 ? 21.310 -2.535 -30.467 1.00 82.56 136 CYS A CA 1
ATOM 1070 C C . CYS A 1 136 ? 22.182 -3.459 -29.611 1.00 82.56 136 CYS A C 1
ATOM 1072 O O . CYS A 1 136 ? 22.705 -4.439 -30.135 1.00 82.56 136 CYS A O 1
ATOM 1074 N N . ARG A 1 137 ? 22.276 -3.198 -28.300 1.00 84.44 137 ARG A N 1
ATOM 1075 C CA . ARG A 1 137 ? 23.001 -4.055 -27.355 1.00 84.44 137 ARG A CA 1
ATOM 1076 C C . ARG A 1 137 ? 22.427 -5.474 -27.318 1.00 84.44 137 ARG A C 1
ATOM 1078 O O . ARG A 1 137 ? 23.194 -6.426 -27.393 1.00 84.44 137 ARG A O 1
ATOM 1085 N N . ALA A 1 138 ? 21.104 -5.627 -27.252 1.00 82.88 138 ALA A N 1
ATOM 1086 C CA . ALA A 1 138 ? 20.461 -6.944 -27.272 1.00 82.88 138 ALA A CA 1
ATOM 1087 C C . ALA A 1 138 ? 20.607 -7.662 -28.622 1.00 82.88 138 ALA A C 1
ATOM 1089 O O . ALA A 1 138 ? 20.729 -8.882 -28.662 1.00 82.88 138 ALA A O 1
ATOM 1090 N N . MET A 1 139 ? 20.661 -6.905 -29.719 1.00 83.31 139 MET A N 1
ATOM 1091 C CA . MET A 1 139 ? 20.885 -7.434 -31.069 1.00 83.31 139 MET A CA 1
ATOM 1092 C C . MET A 1 139 ? 22.366 -7.725 -31.380 1.00 83.31 139 MET A C 1
ATOM 1094 O O . MET A 1 139 ? 22.694 -8.071 -32.517 1.00 83.31 139 MET A O 1
ATOM 1098 N N . GLY A 1 140 ? 23.275 -7.553 -30.411 1.00 86.88 140 GLY A N 1
ATOM 1099 C CA . GLY A 1 140 ? 24.717 -7.751 -30.602 1.00 86.88 140 GLY A CA 1
ATOM 1100 C C . GLY A 1 140 ? 25.361 -6.760 -31.581 1.00 86.88 140 GLY A C 1
ATOM 1101 O O . GLY A 1 140 ? 26.384 -7.066 -32.185 1.00 86.88 140 GLY A O 1
ATOM 1102 N N . GLN A 1 141 ? 24.749 -5.592 -31.778 1.00 88.38 141 GLN A N 1
ATOM 1103 C CA . GLN A 1 141 ? 25.199 -4.540 -32.694 1.00 88.38 141 GLN A CA 1
ATOM 1104 C C . GLN A 1 141 ? 25.940 -3.423 -31.942 1.00 88.38 141 GLN A C 1
ATOM 1106 O O . GLN A 1 141 ? 25.752 -3.282 -30.732 1.00 88.38 141 GLN A O 1
ATOM 1111 N N . PRO A 1 142 ? 26.723 -2.566 -32.632 1.00 90.12 142 PRO A N 1
ATOM 1112 C CA . PRO A 1 142 ? 27.308 -1.372 -32.024 1.00 90.12 142 PRO A CA 1
ATOM 1113 C C . PRO A 1 142 ? 26.238 -0.510 -31.348 1.00 90.12 142 PRO A C 1
ATOM 1115 O O . PRO A 1 142 ? 25.242 -0.138 -31.973 1.00 90.12 142 PRO A O 1
ATOM 1118 N N . PHE A 1 143 ? 26.435 -0.203 -30.066 1.00 88.31 143 PHE A N 1
ATOM 1119 C CA . PHE A 1 143 ? 25.393 0.369 -29.209 1.00 88.31 143 PHE A CA 1
ATOM 1120 C C . PHE A 1 143 ? 25.781 1.686 -28.528 1.00 88.31 143 PHE A C 1
ATOM 1122 O O . PHE A 1 143 ? 24.955 2.227 -27.799 1.00 88.31 143 PHE A O 1
ATOM 1129 N N . ASP A 1 144 ? 26.966 2.243 -28.793 1.00 88.88 144 ASP A N 1
ATOM 1130 C CA . ASP A 1 144 ? 27.392 3.558 -28.281 1.00 88.88 144 ASP A CA 1
ATOM 1131 C C . ASP A 1 144 ? 26.716 4.706 -29.040 1.00 88.88 144 ASP A C 1
ATOM 1133 O O . ASP A 1 144 ? 27.317 5.456 -29.809 1.00 88.88 144 ASP A O 1
ATOM 1137 N N . HIS A 1 145 ? 25.403 4.801 -28.873 1.00 85.44 145 HIS A N 1
ATOM 1138 C CA . HIS A 1 145 ? 24.592 5.892 -29.375 1.00 85.44 145 HIS A CA 1
ATOM 1139 C C . HIS A 1 145 ? 23.295 6.003 -28.576 1.00 85.44 145 HIS A C 1
ATOM 1141 O O . HIS A 1 145 ? 22.711 5.013 -28.138 1.00 85.44 145 HIS A O 1
ATOM 1147 N N . ALA A 1 146 ? 22.773 7.223 -28.464 1.00 82.31 146 ALA A N 1
ATOM 1148 C CA . ALA A 1 146 ? 21.474 7.444 -27.846 1.00 82.31 146 ALA A CA 1
ATOM 1149 C C . ALA A 1 146 ? 20.358 6.737 -28.637 1.00 82.31 146 ALA A C 1
ATOM 1151 O O . ALA A 1 146 ? 20.314 6.825 -29.867 1.00 82.31 146 ALA A O 1
ATOM 1152 N N . ALA A 1 147 ? 19.391 6.133 -27.939 1.00 76.50 147 ALA A N 1
ATOM 1153 C CA . ALA A 1 147 ? 18.246 5.453 -28.556 1.00 76.50 147 ALA A CA 1
ATOM 1154 C C . ALA A 1 147 ? 17.477 6.341 -29.558 1.00 76.50 147 ALA A C 1
ATOM 1156 O O . ALA A 1 147 ? 17.003 5.860 -30.587 1.00 76.50 147 ALA A O 1
ATOM 1157 N N . ILE A 1 148 ? 17.414 7.657 -29.314 1.00 77.88 148 ILE A N 1
ATOM 1158 C CA . ILE A 1 148 ? 16.789 8.616 -30.236 1.00 77.88 148 ILE A CA 1
ATOM 1159 C C . ILE A 1 148 ? 17.531 8.731 -31.575 1.00 77.88 148 ILE A C 1
ATOM 1161 O O . ILE A 1 148 ? 16.910 9.046 -32.584 1.00 77.88 148 ILE A O 1
ATOM 1165 N N . ARG A 1 149 ? 18.838 8.455 -31.618 1.00 82.94 149 ARG A N 1
ATOM 1166 C CA . ARG A 1 149 ? 19.678 8.494 -32.828 1.00 82.94 149 ARG A CA 1
ATOM 1167 C C . ARG A 1 149 ? 19.842 7.119 -33.487 1.00 82.94 149 ARG A C 1
ATOM 1169 O O . ARG A 1 149 ? 20.499 7.026 -34.516 1.00 82.94 149 ARG A O 1
ATOM 1176 N N . CYS A 1 150 ? 19.250 6.067 -32.921 1.00 85.56 150 CYS A N 1
ATOM 1177 C CA . CYS A 1 150 ? 19.335 4.716 -33.465 1.00 85.56 150 CYS A CA 1
ATOM 1178 C C . CYS A 1 150 ? 18.597 4.608 -34.811 1.00 85.56 150 CYS A C 1
ATOM 1180 O O . CYS A 1 150 ? 17.435 5.007 -34.922 1.00 85.56 150 CYS A O 1
ATOM 1182 N N . ALA A 1 151 ? 19.243 4.020 -35.823 1.00 87.25 151 ALA A N 1
ATOM 1183 C CA . ALA A 1 151 ? 18.627 3.774 -37.131 1.00 87.25 151 ALA A CA 1
ATOM 1184 C C . ALA A 1 151 ? 17.441 2.795 -37.041 1.00 87.25 151 ALA A C 1
ATOM 1186 O O . ALA A 1 151 ? 16.416 3.000 -37.687 1.00 87.25 151 ALA A O 1
ATOM 1187 N N . GLN A 1 152 ? 17.543 1.791 -36.163 1.00 83.25 152 GLN A N 1
ATOM 1188 C CA . GLN A 1 152 ? 16.507 0.778 -35.929 1.00 83.25 152 GLN A CA 1
ATOM 1189 C C . GLN A 1 152 ? 15.452 1.218 -34.903 1.00 83.25 152 GLN A C 1
ATOM 1191 O O . GLN A 1 152 ? 14.658 0.414 -34.418 1.00 83.25 152 GLN A O 1
ATOM 1196 N N . ARG A 1 153 ? 15.407 2.509 -34.537 1.00 81.38 153 ARG A N 1
ATOM 1197 C CA . ARG A 1 153 ? 14.509 2.981 -33.470 1.00 81.38 153 ARG A CA 1
ATOM 1198 C C . ARG A 1 153 ? 13.029 2.714 -33.749 1.00 81.38 153 ARG A C 1
ATOM 1200 O O . ARG A 1 153 ? 12.229 2.576 -32.830 1.00 81.38 153 ARG A O 1
ATOM 1207 N N . PHE A 1 154 ? 12.655 2.673 -35.024 1.00 85.25 154 PHE A N 1
ATOM 1208 C CA . PHE A 1 154 ? 11.266 2.494 -35.424 1.00 85.25 154 PHE A CA 1
ATOM 1209 C C . PHE A 1 154 ? 10.745 1.079 -35.160 1.00 85.25 154 PHE A C 1
ATOM 1211 O O . PHE A 1 154 ? 9.534 0.933 -34.989 1.00 85.25 154 PHE A O 1
ATOM 1218 N N . ASP A 1 155 ? 11.620 0.077 -35.061 1.00 80.62 155 ASP A N 1
ATOM 1219 C CA . ASP A 1 155 ? 11.231 -1.308 -34.787 1.00 80.62 155 ASP A CA 1
ATOM 1220 C C . ASP A 1 155 ? 10.643 -1.435 -33.383 1.00 80.62 155 ASP A C 1
ATOM 1222 O O . ASP A 1 155 ? 9.481 -1.815 -33.219 1.00 80.62 155 ASP A O 1
ATOM 1226 N N . TRP A 1 156 ? 11.393 -1.005 -32.365 1.00 71.19 156 TRP A N 1
ATOM 1227 C CA . TRP A 1 156 ? 10.924 -1.067 -30.982 1.00 71.19 156 TRP A CA 1
ATOM 1228 C C . TRP A 1 156 ? 9.793 -0.064 -30.701 1.00 71.19 156 TRP A C 1
ATOM 1230 O O . TRP A 1 156 ? 8.891 -0.362 -29.918 1.00 71.19 156 TRP A O 1
ATOM 1240 N N . ILE A 1 157 ? 9.761 1.098 -31.372 1.00 79.44 157 ILE A N 1
ATOM 1241 C CA . ILE A 1 157 ? 8.623 2.034 -31.282 1.00 79.44 157 ILE A CA 1
ATOM 1242 C C . ILE A 1 157 ? 7.342 1.366 -31.797 1.00 79.44 157 ILE A C 1
ATOM 1244 O O . ILE A 1 157 ? 6.281 1.487 -31.177 1.00 79.44 157 ILE A O 1
ATOM 1248 N N . ARG A 1 158 ? 7.427 0.653 -32.926 1.00 82.88 158 ARG A N 1
ATOM 1249 C CA . ARG A 1 158 ? 6.289 -0.062 -33.511 1.00 82.88 158 ARG A CA 1
ATOM 1250 C C . ARG A 1 158 ? 5.857 -1.223 -32.620 1.00 82.88 158 ARG A C 1
ATOM 1252 O O . ARG A 1 158 ? 4.664 -1.333 -32.347 1.00 82.88 158 ARG A O 1
ATOM 1259 N N . ALA A 1 159 ? 6.800 -2.017 -32.112 1.00 78.00 159 ALA A N 1
ATOM 1260 C CA . ALA A 1 159 ? 6.521 -3.103 -31.174 1.00 78.00 159 ALA A CA 1
ATOM 1261 C C . ALA A 1 159 ? 5.801 -2.589 -29.915 1.00 78.00 159 ALA A C 1
ATOM 1263 O O . ALA A 1 159 ? 4.719 -3.071 -29.576 1.00 78.00 159 ALA A O 1
ATOM 1264 N N . LYS A 1 160 ? 6.317 -1.519 -29.293 1.00 76.50 160 LYS A N 1
ATOM 1265 C CA . LYS A 1 160 ? 5.686 -0.863 -28.138 1.00 76.50 160 LYS A CA 1
ATOM 1266 C C . LYS A 1 160 ? 4.261 -0.400 -28.446 1.00 76.50 160 LYS A C 1
ATOM 1268 O O . LYS A 1 160 ? 3.361 -0.601 -27.633 1.00 76.50 160 LYS A O 1
ATOM 1273 N N . LYS A 1 161 ? 4.034 0.208 -29.615 1.00 81.19 161 LYS A N 1
ATOM 1274 C CA . LYS A 1 161 ? 2.699 0.662 -30.032 1.00 81.19 161 LYS A CA 1
ATOM 1275 C C . LYS A 1 161 ? 1.722 -0.507 -30.181 1.00 81.19 161 LYS A C 1
ATOM 1277 O O . LYS A 1 161 ? 0.585 -0.395 -29.731 1.00 81.19 161 LYS A O 1
ATOM 1282 N N . THR A 1 162 ? 2.158 -1.625 -30.759 1.00 84.38 162 THR A N 1
ATOM 1283 C CA . THR A 1 162 ? 1.344 -2.845 -30.887 1.00 84.38 162 THR A CA 1
ATOM 1284 C C . THR A 1 162 ? 0.912 -3.375 -29.522 1.00 84.38 162 THR A C 1
ATOM 1286 O O . THR A 1 162 ? -0.268 -3.659 -29.317 1.00 84.38 162 THR A O 1
ATOM 1289 N N . VAL A 1 163 ? 1.846 -3.445 -28.571 1.00 77.75 163 VAL A N 1
ATOM 1290 C CA . VAL A 1 163 ? 1.572 -3.912 -27.205 1.00 77.75 163 VAL A CA 1
ATOM 1291 C C . VAL A 1 163 ? 0.607 -2.969 -26.489 1.00 77.75 163 VAL A C 1
ATOM 1293 O O . VAL A 1 163 ? -0.374 -3.432 -25.915 1.00 77.75 163 VAL A O 1
ATOM 1296 N N . LEU A 1 164 ? 0.812 -1.651 -26.584 1.00 77.44 164 LEU A N 1
ATOM 1297 C CA . LEU A 1 164 ? -0.101 -0.660 -26.001 1.00 77.44 164 LEU A CA 1
ATOM 1298 C C . LEU A 1 164 ? -1.529 -0.816 -26.533 1.00 77.44 164 LEU A C 1
ATOM 1300 O O . LEU A 1 164 ? -2.481 -0.832 -25.756 1.00 77.44 164 LEU A O 1
ATOM 1304 N N . VAL A 1 165 ? -1.688 -0.979 -27.848 1.00 84.00 165 VAL A N 1
ATOM 1305 C CA . VAL A 1 165 ? -3.003 -1.211 -28.462 1.00 84.00 165 VAL A CA 1
ATOM 1306 C C . VAL A 1 165 ? -3.633 -2.506 -27.942 1.00 84.00 165 VAL A C 1
ATOM 1308 O O . VAL A 1 165 ? -4.829 -2.526 -27.653 1.00 84.00 165 VAL A O 1
ATOM 1311 N N . ALA A 1 166 ? -2.856 -3.580 -27.790 1.00 82.94 166 ALA A N 1
ATOM 1312 C CA . ALA A 1 166 ? -3.346 -4.835 -27.225 1.00 82.94 166 ALA A CA 1
ATOM 1313 C C . ALA A 1 166 ? -3.779 -4.685 -25.754 1.00 82.94 166 ALA A C 1
ATOM 1315 O O . ALA A 1 166 ? -4.839 -5.187 -25.383 1.00 82.94 166 ALA A O 1
ATOM 1316 N N . CYS A 1 167 ? -3.023 -3.943 -24.939 1.00 78.94 167 CYS A N 1
ATOM 1317 C CA . CYS A 1 167 ? -3.394 -3.624 -23.559 1.00 78.94 167 CYS A CA 1
ATOM 1318 C C . CYS A 1 167 ? -4.706 -2.832 -23.492 1.00 78.94 167 CYS A C 1
ATOM 1320 O O . CYS A 1 167 ? -5.597 -3.204 -22.727 1.00 78.94 167 CYS A O 1
ATOM 1322 N N . HIS A 1 168 ? -4.877 -1.817 -24.347 1.00 81.75 168 HIS A N 1
ATOM 1323 C CA . HIS A 1 168 ? -6.114 -1.033 -24.399 1.00 81.75 168 HIS A CA 1
ATOM 1324 C C . HIS A 1 168 ? -7.334 -1.888 -24.750 1.00 81.75 168 HIS A C 1
ATOM 1326 O O . HIS A 1 168 ? -8.389 -1.716 -24.145 1.00 81.75 168 HIS A O 1
ATOM 1332 N N . LYS A 1 169 ? -7.192 -2.860 -25.663 1.00 86.00 169 LYS A N 1
ATOM 1333 C CA . LYS A 1 169 ? -8.269 -3.819 -25.973 1.00 86.00 169 LYS A CA 1
ATOM 1334 C C . LYS A 1 169 ? -8.674 -4.675 -24.768 1.00 86.00 169 LYS A C 1
ATOM 1336 O O . LYS A 1 169 ? -9.807 -5.132 -24.711 1.00 86.00 169 LYS A O 1
ATOM 1341 N N . GLN A 1 170 ? -7.769 -4.883 -23.814 1.00 82.69 170 GLN A N 1
ATOM 1342 C CA . GLN A 1 170 ? -8.015 -5.618 -22.569 1.00 82.69 170 GLN A CA 1
ATOM 1343 C C . GLN A 1 170 ? -8.452 -4.703 -21.408 1.00 82.69 170 GLN A C 1
ATOM 1345 O O . GLN A 1 170 ? -8.474 -5.144 -20.262 1.00 82.69 170 GLN A O 1
ATOM 1350 N N . GLY A 1 171 ? -8.747 -3.423 -21.669 1.00 81.88 171 GLY A N 1
ATOM 1351 C CA . GLY A 1 171 ? -9.119 -2.450 -20.637 1.00 81.88 171 GLY A CA 1
ATOM 1352 C C . GLY A 1 171 ? -7.952 -1.974 -19.763 1.00 81.88 171 GLY A C 1
ATOM 1353 O O . GLY A 1 171 ? -8.178 -1.353 -18.727 1.00 81.88 171 GLY A O 1
ATOM 1354 N N . LYS A 1 172 ? -6.702 -2.251 -20.157 1.00 74.50 172 LYS A N 1
ATOM 1355 C CA . LYS A 1 172 ? -5.495 -1.812 -19.444 1.00 74.50 172 LYS A CA 1
ATOM 1356 C C . LYS A 1 172 ? -4.900 -0.587 -20.137 1.00 74.50 172 LYS A C 1
ATOM 1358 O O . LYS A 1 172 ? -4.579 -0.636 -21.320 1.00 74.50 172 LYS A O 1
ATOM 1363 N N . TYR A 1 173 ? -4.722 0.503 -19.393 1.00 65.62 173 TYR A N 1
ATOM 1364 C CA . TYR A 1 173 ? -4.207 1.777 -19.922 1.00 65.62 173 TYR A CA 1
ATOM 1365 C C . TYR A 1 173 ? -2.677 1.887 -19.908 1.00 65.62 173 TYR A C 1
ATOM 1367 O O . TYR A 1 173 ? -2.121 2.841 -20.448 1.00 65.62 173 TYR A O 1
ATOM 1375 N N . TRP A 1 174 ? -1.989 0.923 -19.300 1.00 65.69 174 TRP A N 1
ATOM 1376 C CA . TRP A 1 174 ? -0.536 0.908 -19.170 1.00 65.69 174 TRP A CA 1
ATOM 1377 C C . TRP A 1 174 ? 0.035 -0.482 -19.459 1.00 65.69 174 TRP A C 1
ATOM 1379 O O . TRP A 1 174 ? -0.619 -1.505 -19.237 1.00 65.69 174 TRP A O 1
ATOM 1389 N N . ILE A 1 175 ? 1.287 -0.513 -19.922 1.00 63.31 175 ILE A N 1
ATOM 1390 C CA . ILE A 1 175 ? 2.121 -1.720 -19.885 1.00 63.31 175 ILE A CA 1
ATOM 1391 C C . ILE A 1 175 ? 2.545 -1.902 -18.425 1.00 63.31 175 ILE A C 1
ATOM 1393 O O . ILE A 1 175 ? 2.913 -0.924 -17.773 1.00 63.31 175 ILE A O 1
ATOM 1397 N N . ALA A 1 176 ? 2.438 -3.116 -17.883 1.00 54.28 176 ALA A N 1
ATOM 1398 C CA . ALA A 1 176 ? 2.808 -3.367 -16.491 1.00 54.28 176 ALA A CA 1
ATOM 1399 C C . ALA A 1 176 ? 4.280 -2.973 -16.226 1.00 54.28 176 ALA A C 1
ATOM 1401 O O . ALA A 1 176 ? 5.119 -3.144 -17.118 1.00 54.28 176 ALA A O 1
ATOM 1402 N N . PRO A 1 177 ? 4.610 -2.472 -15.020 1.00 48.56 177 PRO A N 1
ATOM 1403 C CA . PRO A 1 177 ? 5.991 -2.203 -14.628 1.00 48.56 177 PRO A CA 1
ATOM 1404 C C . PRO A 1 177 ? 6.875 -3.433 -14.873 1.00 48.56 177 PRO A C 1
ATOM 1406 O O . PRO A 1 177 ? 6.433 -4.560 -14.656 1.00 48.56 177 PRO A O 1
ATOM 1409 N N . TYR A 1 178 ? 8.109 -3.220 -15.334 1.00 49.50 178 TYR A N 1
ATOM 1410 C CA . TYR A 1 178 ? 9.100 -4.271 -15.627 1.00 49.50 178 TYR A CA 1
ATOM 1411 C C . TYR A 1 178 ? 8.760 -5.249 -16.768 1.00 49.50 178 TYR A C 1
ATOM 1413 O O . TYR A 1 178 ? 9.577 -6.114 -17.076 1.00 49.50 178 TYR A O 1
ATOM 1421 N N . MET A 1 179 ? 7.632 -5.096 -17.475 1.00 45.38 179 MET A N 1
ATOM 1422 C CA . MET A 1 179 ? 7.454 -5.743 -18.780 1.00 45.38 179 MET A CA 1
ATOM 1423 C C . MET A 1 179 ? 8.165 -4.927 -19.860 1.00 45.38 179 MET A C 1
ATOM 1425 O O . MET A 1 179 ? 7.560 -4.123 -20.572 1.00 45.38 179 MET A O 1
ATOM 1429 N N . ALA A 1 180 ? 9.472 -5.132 -19.992 1.00 40.09 180 ALA A N 1
ATOM 1430 C CA . ALA A 1 180 ? 10.151 -4.809 -21.235 1.00 40.09 180 ALA A CA 1
ATOM 1431 C C . ALA A 1 180 ? 9.710 -5.850 -22.274 1.00 40.09 180 ALA A C 1
ATOM 1433 O O . ALA A 1 180 ? 10.143 -7.000 -22.228 1.00 40.09 180 ALA A O 1
ATOM 1434 N N . CYS A 1 181 ? 8.805 -5.473 -23.179 1.00 39.12 181 CYS A N 1
ATOM 1435 C CA . CYS A 1 181 ? 8.640 -6.241 -24.408 1.00 39.12 181 CYS A CA 1
ATOM 1436 C C . CYS A 1 181 ? 9.941 -6.125 -25.201 1.00 39.12 181 CYS A C 1
ATOM 1438 O O . CYS A 1 181 ? 10.296 -5.026 -25.636 1.00 39.12 181 CYS A O 1
ATOM 1440 N N . TRP A 1 182 ? 10.619 -7.259 -25.337 1.00 35.69 182 TRP A N 1
ATOM 1441 C CA . TRP A 1 182 ? 11.617 -7.505 -26.366 1.00 35.69 182 TRP A CA 1
ATOM 1442 C C . TRP A 1 182 ? 10.920 -8.163 -27.552 1.00 35.69 182 TRP A C 1
ATOM 1444 O O . TRP A 1 182 ? 10.154 -9.125 -27.308 1.00 35.69 182 TRP A O 1
#

Sequence (182 aa):
MSALGLGFDYPYIRWVIHTSTPDKATAFAQEYSRASHQEAIQLYLSQQYCSRGVLSQFLDSEPYWRWCMADDMACQVCQVPYSEARPAGVPFSLAAAASAVFTGPEEVLRQGYAQEQARSRYEQDLELALGSCLYCRAMGQPFDHAAIRCAQRFDWIRAKKTVLVACHKQGKYWIAPYMACW

Solvent-accessible surface area (backbone atoms only — not comparable to full-atom values): 11698 Å² total; per-residue (Å²): 142,80,87,82,88,75,89,83,91,58,102,78,74,85,76,86,81,82,92,64,84,70,96,53,82,70,77,77,67,73,84,66,59,72,66,62,55,50,55,50,52,51,46,45,72,63,54,82,50,48,51,53,30,48,50,24,59,72,77,39,59,72,96,65,38,45,48,40,30,76,92,42,80,50,41,100,59,34,91,62,46,38,93,65,80,59,70,77,94,67,80,89,71,73,70,98,71,74,87,69,83,75,74,44,73,68,48,54,50,51,52,49,53,52,51,51,52,54,49,54,52,52,52,51,54,50,59,73,41,61,61,37,18,67,69,34,49,75,70,76,41,91,25,90,37,43,53,91,75,42,90,68,42,62,57,60,53,48,51,52,51,55,51,49,54,55,30,46,76,71,75,32,94,61,79,60,87,91,64,76,85,126